Protein AF-A0A946BUU8-F1 (afdb_monomer_lite)

pLDDT: mean 88.5, std 12.19, range [50.09, 98.25]

Secondary structure (DSSP, 8-state):
--THHHHHHHHHHHHHHHHHHHHHHTS----PPPP-B--HHHHHTT-HHHHHHHTTSHHHHHHHHTTSPPSSTTSPPHHHHHHHH-S-SSGGG-HHHHHHH--EE-SSTTPPPEE-SSS-HHHHH--TTTTHHHHT-SSSTT--GGG--HHHHHHHHHHHHHTT---TT-HHHHHHHHHHHHS---TT-

Radius of gyration: 25.35 Å; chains: 1; bounding box: 91×46×50 Å

Structure (mmCIF, N/CA/C/O backbone):
data_AF-A0A946BUU8-F1
#
_entry.id   AF-A0A946BUU8-F1
#
loop_
_atom_site.group_PDB
_atom_site.id
_atom_site.type_symbol
_atom_site.label_atom_id
_atom_site.label_alt_id
_atom_site.label_comp_id
_atom_site.label_asym_id
_atom_site.label_entity_id
_atom_site.label_seq_id
_atom_site.pdbx_PDB_ins_code
_atom_site.Cartn_x
_atom_site.Cartn_y
_atom_site.Cartn_z
_atom_site.occupancy
_atom_site.B_iso_or_equiv
_atom_site.auth_seq_id
_atom_site.auth_comp_id
_atom_site.auth_asym_id
_atom_site.auth_atom_id
_atom_site.pdbx_PDB_model_num
ATOM 1 N N . MET A 1 1 ? -64.403 -32.880 -14.977 1.00 52.44 1 MET A N 1
ATOM 2 C CA . MET A 1 1 ? -63.219 -31.997 -14.852 1.00 52.44 1 MET A CA 1
ATOM 3 C C . MET A 1 1 ? -63.241 -31.013 -16.012 1.00 52.44 1 MET A C 1
ATOM 5 O O . MET A 1 1 ? -63.392 -31.458 -17.139 1.00 52.44 1 MET A O 1
ATOM 9 N N . ASN A 1 2 ? -63.209 -29.702 -15.746 1.00 50.09 2 ASN A N 1
ATOM 10 C CA . ASN A 1 2 ? -63.404 -28.672 -16.773 1.00 50.09 2 ASN A CA 1
ATOM 11 C C . ASN A 1 2 ? -62.057 -28.351 -17.460 1.00 50.09 2 ASN A C 1
ATOM 13 O O . ASN A 1 2 ? -61.161 -27.846 -16.778 1.00 50.09 2 ASN A O 1
ATOM 17 N N . PRO A 1 3 ? -61.878 -28.632 -18.766 1.00 57.38 3 PRO A N 1
ATOM 18 C CA . PRO A 1 3 ? -60.594 -28.466 -19.458 1.00 57.38 3 PRO A CA 1
ATOM 19 C C . PRO A 1 3 ? -60.060 -27.025 -19.405 1.00 57.38 3 PRO A C 1
ATOM 21 O O . PRO A 1 3 ? -58.850 -26.816 -19.417 1.00 57.38 3 PRO A O 1
ATOM 24 N N . ASN A 1 4 ? -60.934 -26.031 -19.219 1.00 56.09 4 ASN A N 1
ATOM 25 C CA . ASN A 1 4 ? -60.561 -24.618 -19.113 1.00 56.09 4 ASN A CA 1
ATOM 26 C C . ASN A 1 4 ? -59.778 -24.245 -17.836 1.00 56.09 4 ASN A C 1
ATOM 28 O O . ASN A 1 4 ? -59.095 -23.223 -17.819 1.00 56.09 4 ASN A O 1
ATOM 32 N N . GLN A 1 5 ? -59.810 -25.063 -16.774 1.00 55.56 5 GLN A N 1
ATOM 33 C CA . GLN A 1 5 ? -59.042 -24.792 -15.545 1.00 55.56 5 GLN A CA 1
ATOM 34 C C . GLN A 1 5 ? -57.531 -25.034 -15.702 1.00 55.56 5 GLN A C 1
ATOM 36 O O . GLN A 1 5 ? -56.740 -24.401 -15.000 1.00 55.56 5 GLN A O 1
ATOM 41 N N . GLY A 1 6 ? -57.119 -25.930 -16.608 1.00 56.09 6 GLY A N 1
ATOM 42 C CA . GLY A 1 6 ? -55.704 -26.226 -16.869 1.00 56.09 6 GLY A CA 1
ATOM 43 C C . GLY A 1 6 ? -55.007 -25.114 -17.654 1.00 56.09 6 GLY A C 1
ATOM 44 O O . GLY A 1 6 ? -53.918 -24.681 -17.279 1.00 56.09 6 GLY A O 1
ATOM 45 N N . TYR A 1 7 ? -55.678 -24.587 -18.682 1.00 56.62 7 TYR A N 1
ATOM 46 C CA . TYR A 1 7 ? -55.165 -23.490 -19.509 1.00 56.62 7 TYR A CA 1
ATOM 47 C C . TYR A 1 7 ? -55.024 -22.182 -18.723 1.00 56.62 7 TYR A C 1
ATOM 49 O O . TYR A 1 7 ? -54.033 -21.473 -18.881 1.00 56.62 7 TYR A O 1
ATOM 57 N N . LEU A 1 8 ? -55.962 -21.889 -17.813 1.00 56.44 8 LEU A N 1
ATOM 58 C CA . LEU A 1 8 ? -55.884 -20.698 -16.966 1.00 56.44 8 LEU A CA 1
ATOM 59 C C . LEU A 1 8 ? -54.665 -20.755 -16.027 1.00 56.44 8 LEU A C 1
ATOM 61 O O . LEU A 1 8 ? -53.913 -19.789 -15.937 1.00 56.44 8 LEU A O 1
ATOM 65 N N . LYS A 1 9 ? -54.415 -21.905 -15.380 1.00 57.19 9 LYS A N 1
ATOM 66 C CA . LYS A 1 9 ? -53.259 -22.092 -14.484 1.00 57.19 9 LYS A CA 1
ATOM 67 C C . LYS A 1 9 ? -51.918 -22.004 -15.217 1.00 57.19 9 LYS A C 1
ATOM 69 O O . LYS A 1 9 ? -50.992 -21.400 -14.688 1.00 57.19 9 LYS A O 1
ATOM 74 N N . LEU A 1 10 ? -51.819 -22.554 -16.428 1.00 59.38 10 LEU A N 1
ATOM 75 C CA . LEU A 1 10 ? -50.591 -22.501 -17.229 1.00 59.38 10 LEU A CA 1
ATOM 76 C C . LEU A 1 10 ? -50.270 -21.068 -17.690 1.00 59.38 10 LEU A C 1
ATOM 78 O O . LEU A 1 10 ? -49.132 -20.623 -17.567 1.00 59.38 10 LEU A O 1
ATOM 82 N N . ASN A 1 11 ? -51.287 -20.310 -18.113 1.00 64.12 11 ASN A N 1
ATOM 83 C CA . ASN A 1 11 ? -51.133 -18.908 -18.508 1.00 64.12 11 ASN A CA 1
ATOM 84 C C . ASN A 1 11 ? -50.721 -18.007 -17.332 1.00 64.12 11 ASN A C 1
ATOM 86 O O . ASN A 1 11 ? -49.874 -17.133 -17.505 1.00 64.12 11 ASN A O 1
ATOM 90 N N . TYR A 1 12 ? -51.253 -18.247 -16.127 1.00 66.06 12 TYR A N 1
ATOM 91 C CA . TYR A 1 12 ? -50.838 -17.525 -14.918 1.00 66.06 12 TYR A CA 1
ATOM 92 C C . TYR A 1 12 ? -49.388 -17.828 -14.520 1.00 66.06 12 TYR A C 1
ATOM 94 O O . TYR A 1 12 ? -48.657 -16.908 -14.163 1.00 66.06 12 TYR A O 1
ATOM 102 N N . VAL A 1 13 ? -48.947 -19.087 -14.621 1.00 70.50 13 VAL A N 1
ATOM 103 C CA . VAL A 1 13 ? -47.555 -19.476 -14.331 1.00 70.50 13 VAL A CA 1
ATOM 104 C C . VAL A 1 13 ? -46.590 -18.863 -15.349 1.00 70.50 13 VAL A C 1
ATOM 106 O O . VAL A 1 13 ? -45.563 -18.315 -14.953 1.00 70.50 13 VAL A O 1
ATOM 109 N N . CYS A 1 14 ? -46.925 -18.873 -16.642 1.00 68.94 14 CYS A N 1
ATOM 110 C CA . CYS A 1 14 ? -46.119 -18.216 -17.674 1.00 68.94 14 CYS A CA 1
ATOM 111 C C . CYS A 1 14 ? -46.070 -16.690 -17.492 1.00 68.94 14 CYS A C 1
ATOM 113 O O . CYS A 1 14 ? -44.993 -16.106 -17.594 1.00 68.94 14 CYS A O 1
ATOM 115 N N . ALA A 1 15 ? -47.195 -16.047 -17.161 1.00 70.50 15 ALA A N 1
ATOM 116 C CA . ALA A 1 15 ? -47.250 -14.606 -16.912 1.00 70.50 15 ALA A CA 1
ATOM 117 C C . ALA A 1 15 ? -46.447 -14.190 -15.665 1.00 70.50 15 ALA A C 1
ATOM 119 O O . ALA A 1 15 ? -45.714 -13.203 -15.713 1.00 70.50 15 ALA A O 1
ATOM 120 N N . LEU A 1 16 ? -46.515 -14.962 -14.572 1.00 70.94 16 LEU A N 1
ATOM 121 C CA . LEU A 1 16 ? -45.690 -14.727 -13.380 1.00 70.94 16 LEU A CA 1
ATOM 122 C C . LEU A 1 16 ? -44.199 -14.934 -13.662 1.00 70.94 16 LEU A C 1
ATOM 124 O O . LEU A 1 16 ? -43.373 -14.152 -13.202 1.00 70.94 16 LEU A O 1
ATOM 128 N N . SER A 1 17 ? -43.856 -15.952 -14.451 1.00 70.94 17 SER A N 1
ATOM 129 C CA . SER A 1 17 ? -42.469 -16.242 -14.826 1.00 70.94 17 SER A CA 1
ATOM 130 C C . SER A 1 17 ? -41.879 -15.117 -15.684 1.00 70.94 17 SER A C 1
ATOM 132 O O . SER A 1 17 ? -40.757 -14.679 -15.443 1.00 70.94 17 SER A O 1
ATOM 134 N N . LEU A 1 18 ? -42.659 -14.580 -16.628 1.00 73.81 18 LEU A N 1
ATOM 135 C CA . LEU A 1 18 ? -42.280 -13.418 -17.438 1.00 73.81 18 LEU A CA 1
ATOM 136 C C . LEU A 1 18 ? -42.121 -12.142 -16.597 1.00 73.81 18 LEU A C 1
ATOM 138 O O . LEU A 1 18 ? -41.182 -11.385 -16.831 1.00 73.81 18 LEU A O 1
ATOM 142 N N . LEU A 1 19 ? -42.976 -11.922 -15.592 1.00 73.81 19 LEU A N 1
ATOM 143 C CA . LEU A 1 19 ? -42.863 -10.781 -14.673 1.00 73.81 19 LEU A CA 1
ATOM 144 C C . LEU A 1 19 ? -41.609 -10.853 -13.787 1.00 73.81 19 LEU A C 1
ATOM 146 O O . LEU A 1 19 ? -40.951 -9.833 -13.585 1.00 73.81 19 LEU A O 1
ATOM 150 N N . VAL A 1 20 ? -41.237 -12.039 -13.296 1.00 76.19 20 VAL A N 1
ATOM 151 C CA . VAL A 1 20 ? -40.011 -12.232 -12.495 1.00 76.19 20 VAL A CA 1
ATOM 152 C C . VAL A 1 20 ? -38.753 -12.050 -13.349 1.00 76.19 20 VAL A C 1
ATOM 154 O O . VAL A 1 20 ? -37.809 -11.391 -12.917 1.00 76.19 20 VAL A O 1
ATOM 157 N N . ILE A 1 21 ? -38.746 -12.571 -14.581 1.00 74.81 21 ILE A N 1
ATOM 158 C CA . ILE A 1 21 ? -37.631 -12.386 -15.522 1.00 74.81 21 ILE A CA 1
ATOM 159 C C . ILE A 1 21 ? -37.489 -10.906 -15.901 1.00 74.81 21 ILE A C 1
ATOM 161 O O . ILE A 1 21 ? -36.379 -10.376 -15.886 1.00 74.81 21 ILE A O 1
ATOM 165 N N . ALA A 1 22 ? -38.598 -10.211 -16.167 1.00 73.00 22 ALA A N 1
ATOM 166 C CA . ALA A 1 22 ? -38.577 -8.773 -16.416 1.00 73.00 22 ALA A CA 1
ATOM 167 C C . ALA A 1 22 ? -38.017 -7.998 -15.207 1.00 73.00 22 ALA A C 1
ATOM 169 O O . ALA A 1 22 ? -37.146 -7.150 -15.380 1.00 73.00 22 ALA A O 1
ATOM 170 N N . ALA A 1 23 ? -38.419 -8.328 -13.975 1.00 70.81 23 ALA A N 1
ATOM 171 C CA . ALA A 1 23 ? -37.891 -7.682 -12.767 1.00 70.81 23 ALA A CA 1
ATOM 172 C C . ALA A 1 23 ? -36.369 -7.876 -12.574 1.00 70.81 23 ALA A C 1
ATOM 174 O O . ALA A 1 23 ? -35.687 -6.970 -12.086 1.00 70.81 23 ALA A O 1
ATOM 175 N N . PHE A 1 24 ? -35.819 -9.021 -12.995 1.00 68.31 24 PHE A N 1
ATOM 176 C CA . PHE A 1 24 ? -34.372 -9.265 -13.003 1.00 68.31 24 PHE A CA 1
ATOM 177 C C . PHE A 1 24 ? -33.635 -8.490 -14.107 1.00 68.31 24 PHE A C 1
ATOM 179 O O . PHE A 1 24 ? -32.539 -7.996 -13.859 1.00 68.31 24 PHE A O 1
ATOM 186 N N . ILE A 1 25 ? -34.229 -8.334 -15.296 1.00 75.06 25 ILE A N 1
ATOM 187 C CA . ILE A 1 25 ? -33.622 -7.585 -16.416 1.00 75.06 25 ILE A CA 1
ATOM 188 C C . ILE A 1 25 ? -33.637 -6.069 -16.157 1.00 75.06 25 ILE A C 1
ATOM 190 O O . ILE A 1 25 ? -32.712 -5.367 -16.556 1.00 75.06 25 ILE A O 1
ATOM 194 N N . PHE A 1 26 ? -34.664 -5.559 -15.471 1.00 69.75 26 PHE A N 1
ATOM 195 C CA . PHE A 1 26 ? -34.824 -4.128 -15.188 1.00 69.75 26 PHE A CA 1
ATOM 196 C C . PHE A 1 26 ? -34.246 -3.679 -13.838 1.00 69.75 26 PHE A C 1
ATOM 198 O O . PHE A 1 26 ? -34.369 -2.503 -13.491 1.00 69.75 26 PHE A O 1
ATOM 205 N N . SER A 1 27 ? -33.597 -4.566 -13.077 1.00 70.62 27 SER A N 1
ATOM 206 C CA . SER A 1 27 ? -32.890 -4.152 -11.865 1.00 70.62 27 SER A CA 1
ATOM 207 C C . SER A 1 27 ? -31.599 -3.416 -12.243 1.00 70.62 27 SER A C 1
ATOM 209 O O . SER A 1 27 ? -30.710 -4.022 -12.844 1.00 70.62 27 SER A O 1
ATOM 211 N N . PRO A 1 28 ? -31.455 -2.119 -11.908 1.00 67.00 28 PRO A N 1
ATOM 212 C CA . PRO A 1 28 ? -30.226 -1.398 -12.191 1.00 67.00 28 PRO A CA 1
ATOM 213 C C . PRO A 1 28 ? -29.081 -2.042 -11.409 1.00 67.00 28 PRO A C 1
ATOM 215 O O . PRO A 1 28 ? -29.124 -2.128 -10.179 1.00 67.00 28 PRO A O 1
ATOM 218 N N . ALA A 1 29 ? -28.044 -2.484 -12.120 1.00 67.75 29 ALA A N 1
ATOM 219 C CA . ALA A 1 29 ? -26.807 -2.905 -11.486 1.00 67.75 29 ALA A CA 1
ATOM 220 C C . ALA A 1 29 ? -26.233 -1.708 -10.717 1.00 67.75 29 ALA A C 1
ATOM 222 O O . ALA A 1 29 ? -25.847 -0.699 -11.310 1.00 67.75 29 ALA A O 1
ATOM 223 N N . LYS A 1 30 ? -26.193 -1.802 -9.386 1.00 61.75 30 LYS A N 1
ATOM 224 C CA . LYS A 1 30 ? -25.419 -0.861 -8.579 1.00 61.75 30 LYS A CA 1
ATOM 225 C C . LYS A 1 30 ? -23.948 -1.192 -8.787 1.00 61.75 30 LYS A C 1
ATOM 227 O O . LYS A 1 30 ? -23.440 -2.141 -8.201 1.00 61.75 30 LYS A O 1
ATOM 232 N N . VAL A 1 31 ? -23.292 -0.435 -9.659 1.00 66.81 31 VAL A N 1
ATOM 233 C CA . VAL A 1 31 ? -21.838 -0.472 -9.807 1.00 66.81 31 VAL A CA 1
ATOM 234 C C . VAL A 1 31 ? -21.270 0.414 -8.705 1.00 66.81 31 VAL A C 1
ATOM 236 O O . VAL A 1 31 ? -21.394 1.635 -8.769 1.00 66.81 31 VAL A O 1
ATOM 239 N N . PHE A 1 32 ? -20.721 -0.201 -7.661 1.00 69.81 32 PHE A N 1
ATOM 240 C CA . PHE A 1 32 ? -19.873 0.517 -6.716 1.00 69.81 32 PHE A CA 1
ATOM 241 C C . PHE A 1 32 ? -18.509 0.721 -7.366 1.00 69.81 32 PHE A C 1
ATOM 243 O O . PHE A 1 32 ? -18.028 -0.156 -8.085 1.00 69.81 32 PHE A O 1
ATOM 250 N N . ALA A 1 33 ? -17.911 1.888 -7.159 1.00 77.69 33 ALA A N 1
ATOM 251 C CA . ALA A 1 33 ? -16.549 2.098 -7.606 1.00 77.69 33 ALA A CA 1
ATOM 252 C C . ALA A 1 33 ? -15.589 1.214 -6.813 1.00 77.69 33 ALA A C 1
ATOM 254 O O . ALA A 1 33 ? -15.767 0.998 -5.616 1.00 77.69 33 ALA A O 1
ATOM 255 N N . GLU A 1 34 ? -14.574 0.710 -7.507 1.00 87.44 34 GLU A N 1
ATOM 256 C CA . GLU A 1 34 ? -13.520 -0.087 -6.891 1.00 87.44 34 GLU A CA 1
ATOM 257 C C . GLU A 1 34 ? -12.735 0.754 -5.868 1.00 87.44 34 GLU A C 1
ATOM 259 O O . GLU A 1 34 ? -12.412 1.919 -6.157 1.00 87.44 34 GLU A O 1
ATOM 264 N N . PRO A 1 35 ? -12.369 0.177 -4.709 1.00 94.56 35 PRO A N 1
ATOM 265 C CA . PRO A 1 35 ? -11.533 0.851 -3.730 1.00 94.56 35 PRO A CA 1
ATOM 266 C C . PRO 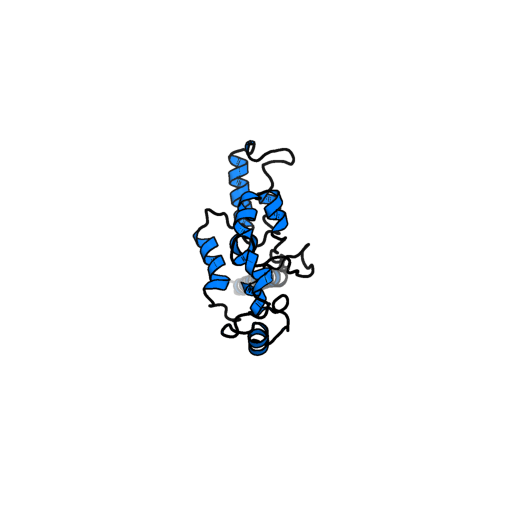A 1 35 ? -10.215 1.340 -4.341 1.00 94.56 35 PRO A C 1
ATOM 268 O O . PRO A 1 35 ? -9.586 0.671 -5.166 1.00 94.56 35 PRO A O 1
ATOM 271 N N . PHE A 1 36 ? -9.744 2.502 -3.895 1.00 96.31 36 PHE A N 1
ATOM 272 C CA . PHE A 1 36 ? -8.500 3.105 -4.361 1.00 96.31 36 PHE A CA 1
ATOM 273 C C . PHE A 1 36 ? -7.549 3.445 -3.213 1.00 96.31 36 PHE A C 1
ATOM 275 O O . PHE A 1 36 ? -7.921 3.639 -2.058 1.00 96.31 36 PHE A O 1
ATOM 282 N N . VAL A 1 37 ? -6.267 3.514 -3.551 1.00 97.25 37 VAL A N 1
ATOM 283 C CA . VAL A 1 37 ? -5.185 3.851 -2.623 1.00 97.25 37 VAL A CA 1
ATOM 284 C C . VAL A 1 37 ? -5.166 5.364 -2.398 1.00 97.25 37 VAL A C 1
ATOM 286 O O . VAL A 1 37 ? -5.104 6.123 -3.368 1.00 97.25 37 VAL A O 1
ATOM 289 N N . LYS A 1 38 ? -5.161 5.816 -1.141 1.00 96.94 38 LYS A N 1
ATOM 290 C CA . LYS A 1 38 ? -5.062 7.245 -0.784 1.00 96.94 38 LYS A CA 1
ATOM 291 C C . LYS A 1 38 ? -3.622 7.716 -0.562 1.00 96.94 38 LYS A C 1
ATOM 293 O O . LYS A 1 38 ? -3.344 8.903 -0.735 1.00 96.94 38 LYS A O 1
ATOM 298 N N . GLY A 1 39 ? -2.698 6.807 -0.252 1.00 96.75 39 GLY A N 1
ATOM 299 C CA . GLY A 1 39 ? -1.263 7.069 -0.224 1.00 96.75 39 GLY A CA 1
ATOM 300 C C . GLY A 1 39 ? -0.635 6.965 1.166 1.00 96.75 39 GLY A C 1
ATOM 301 O O . GLY A 1 39 ? -1.207 7.349 2.185 1.00 96.75 39 GLY A O 1
ATOM 302 N N . ALA A 1 40 ? 0.628 6.533 1.182 1.00 96.56 40 ALA A N 1
ATOM 303 C CA . ALA A 1 40 ? 1.376 6.185 2.394 1.00 96.56 40 ALA A CA 1
ATOM 304 C C . ALA A 1 40 ? 1.538 7.329 3.408 1.00 96.56 40 ALA A C 1
ATOM 306 O O . ALA A 1 40 ? 1.719 7.073 4.594 1.00 96.56 40 ALA A O 1
ATOM 307 N N . LYS A 1 41 ? 1.488 8.587 2.953 1.00 96.06 41 LYS A N 1
ATOM 308 C CA . LYS A 1 41 ? 1.610 9.750 3.843 1.00 96.06 41 LYS A CA 1
ATOM 309 C C . LYS A 1 41 ? 0.463 9.848 4.845 1.00 96.06 41 LYS A C 1
ATOM 311 O O . LYS A 1 41 ? 0.708 10.229 5.975 1.00 96.06 41 LYS A O 1
ATOM 316 N N . LEU A 1 42 ? -0.755 9.460 4.462 1.00 96.25 42 LEU A N 1
ATOM 317 C CA . LEU A 1 42 ? -1.874 9.426 5.411 1.00 96.25 42 LEU A CA 1
ATOM 318 C C . LEU A 1 42 ? -1.661 8.351 6.481 1.00 96.25 42 LEU A C 1
ATOM 320 O O . LEU A 1 42 ? -2.085 8.503 7.618 1.00 96.25 42 LEU A O 1
ATOM 324 N N . CYS A 1 43 ? -0.968 7.263 6.137 1.00 97.31 43 CYS A N 1
ATOM 325 C CA . CYS A 1 43 ? -0.606 6.235 7.105 1.00 97.31 43 CYS A CA 1
ATOM 326 C C . CYS A 1 43 ? 0.433 6.760 8.111 1.00 97.31 43 CYS A C 1
ATOM 328 O O . CYS A 1 43 ? 0.330 6.464 9.299 1.00 97.31 43 CYS A O 1
ATOM 330 N N . GLU A 1 44 ? 1.410 7.549 7.647 1.00 97.44 44 GLU A N 1
ATOM 331 C CA . GLU A 1 44 ? 2.470 8.161 8.466 1.00 97.44 44 GLU A CA 1
ATOM 332 C C . GLU A 1 44 ? 1.916 9.028 9.602 1.00 97.44 44 GLU A C 1
ATOM 334 O O . GLU A 1 44 ? 2.461 8.997 10.702 1.00 97.44 44 GLU A O 1
ATOM 339 N N . GLU A 1 45 ? 0.809 9.739 9.362 1.00 95.38 45 GLU A N 1
ATOM 340 C CA . GLU A 1 45 ? 0.176 10.641 10.338 1.00 95.38 45 GLU A CA 1
ATOM 341 C C . GLU A 1 45 ? -0.175 9.947 11.666 1.00 95.38 45 GLU A C 1
ATOM 343 O O . GLU A 1 45 ? -0.228 10.604 12.704 1.00 95.38 45 GLU A O 1
ATOM 348 N N . CYS A 1 46 ? -0.385 8.625 11.652 1.00 95.56 46 CYS A N 1
ATOM 349 C CA . CYS A 1 46 ? -0.668 7.820 12.847 1.00 95.56 46 CYS A CA 1
ATOM 350 C C . CYS A 1 46 ? 0.322 6.662 13.086 1.00 95.56 46 CYS A C 1
ATOM 352 O O . CYS A 1 46 ? 0.403 6.167 14.208 1.00 95.56 46 CYS A O 1
ATOM 354 N N . HIS A 1 47 ? 1.058 6.212 12.062 1.00 96.94 47 HIS A N 1
ATOM 355 C CA . HIS A 1 47 ? 1.958 5.044 12.101 1.00 96.94 47 HIS A CA 1
ATOM 356 C C . HIS A 1 47 ? 3.404 5.442 11.773 1.00 96.94 47 HIS A C 1
ATOM 358 O O . HIS A 1 47 ? 4.051 4.882 10.885 1.00 96.94 47 HIS A O 1
ATOM 364 N N . GLU A 1 48 ? 3.917 6.461 12.465 1.00 98.06 48 GLU A N 1
ATOM 365 C CA . GLU A 1 48 ? 5.249 7.031 12.217 1.00 98.06 48 GLU A CA 1
ATOM 366 C C . GLU A 1 48 ? 6.377 5.998 12.407 1.00 98.06 48 GLU A C 1
ATOM 368 O O . GLU A 1 48 ? 7.351 5.966 11.649 1.00 98.06 48 GLU A O 1
ATOM 373 N N . ALA A 1 49 ? 6.260 5.129 13.415 1.00 98.25 49 ALA A N 1
ATOM 374 C CA . ALA A 1 49 ? 7.273 4.120 13.711 1.00 98.25 49 ALA A CA 1
ATOM 375 C C . ALA A 1 49 ? 7.380 3.085 12.580 1.00 98.25 49 ALA A C 1
ATOM 377 O O . ALA A 1 49 ? 8.478 2.789 12.099 1.00 98.25 49 ALA A O 1
ATOM 378 N N . GLU A 1 50 ? 6.241 2.580 12.115 1.00 97.81 50 GLU A N 1
ATOM 379 C CA . GLU A 1 50 ? 6.128 1.663 10.986 1.00 97.81 50 GLU A CA 1
ATOM 380 C C . GLU A 1 50 ? 6.622 2.325 9.700 1.00 97.81 50 GLU A C 1
ATOM 382 O O . GLU A 1 50 ? 7.369 1.708 8.936 1.00 97.81 50 GLU A O 1
ATOM 387 N N . PHE A 1 51 ? 6.278 3.597 9.485 1.00 98.19 51 PHE A N 1
ATOM 388 C CA . PHE A 1 51 ? 6.729 4.357 8.325 1.00 98.19 51 PHE A CA 1
ATOM 389 C C . PHE A 1 51 ? 8.259 4.472 8.288 1.00 98.19 51 PHE A C 1
ATOM 391 O O . PHE A 1 51 ? 8.879 4.116 7.285 1.00 98.19 51 PHE A O 1
ATOM 398 N N . LYS A 1 52 ? 8.902 4.834 9.407 1.00 98.12 52 LYS A N 1
ATOM 399 C CA . LYS A 1 52 ? 10.374 4.887 9.529 1.00 98.12 52 LYS A CA 1
ATOM 400 C C . LYS A 1 52 ? 11.051 3.540 9.275 1.00 98.12 52 LYS A C 1
ATOM 402 O O . LYS A 1 52 ? 12.200 3.492 8.825 1.00 98.12 52 LYS A O 1
ATOM 407 N N . ILE A 1 53 ? 10.385 2.431 9.595 1.00 98.12 53 ILE A N 1
ATOM 408 C CA . ILE A 1 53 ? 10.876 1.089 9.263 1.00 98.12 53 ILE A CA 1
ATOM 409 C C . ILE A 1 53 ? 10.720 0.842 7.760 1.00 98.12 53 ILE A C 1
ATOM 411 O O . ILE A 1 53 ? 11.684 0.427 7.111 1.00 98.12 53 ILE A O 1
ATOM 415 N N . TRP A 1 54 ? 9.552 1.146 7.191 1.00 97.81 54 TRP A N 1
ATOM 416 C CA . TRP A 1 54 ? 9.280 1.013 5.760 1.00 97.81 54 TRP A CA 1
ATOM 417 C C . TRP A 1 54 ? 10.285 1.790 4.902 1.00 97.81 54 TRP A C 1
ATOM 419 O O . TRP A 1 54 ? 10.791 1.234 3.925 1.00 97.81 54 TRP A O 1
ATOM 429 N N . GLU A 1 55 ? 10.678 3.003 5.295 1.00 97.12 55 GLU A N 1
ATOM 430 C CA . GLU A 1 55 ? 11.670 3.817 4.574 1.00 97.12 55 GLU A CA 1
ATOM 431 C C . GLU A 1 55 ? 13.034 3.123 4.395 1.00 97.12 55 GLU A C 1
ATOM 433 O O . GLU A 1 55 ? 13.780 3.369 3.438 1.00 97.12 55 GLU A O 1
ATOM 438 N N . LYS A 1 56 ? 13.370 2.197 5.295 1.00 97.19 56 LYS A N 1
ATOM 439 C CA . LYS A 1 56 ? 14.623 1.433 5.247 1.00 97.19 56 LYS A CA 1
ATOM 440 C C . LYS A 1 56 ? 14.535 0.221 4.315 1.00 97.19 56 LYS A C 1
ATOM 442 O O . LYS A 1 56 ? 15.567 -0.356 3.967 1.00 97.19 56 LYS A O 1
ATOM 447 N N . THR A 1 57 ? 13.336 -0.162 3.878 1.00 96.81 57 THR A N 1
ATOM 448 C CA . THR A 1 57 ? 13.100 -1.362 3.065 1.00 96.81 57 THR A CA 1
ATOM 449 C C . THR A 1 57 ? 13.470 -1.171 1.594 1.00 96.81 57 THR A C 1
ATOM 451 O O . THR A 1 57 ? 13.589 -0.058 1.071 1.00 96.81 57 THR A O 1
ATOM 454 N N . LYS A 1 58 ? 13.612 -2.289 0.870 1.00 95.75 58 LYS A N 1
ATOM 455 C CA . LYS A 1 58 ? 13.785 -2.259 -0.589 1.00 95.75 58 LYS A CA 1
ATOM 456 C C . LYS A 1 58 ? 12.553 -1.708 -1.302 1.00 95.75 58 LYS A C 1
ATOM 458 O O . LYS A 1 58 ? 12.732 -0.990 -2.282 1.00 95.75 58 LYS A O 1
ATOM 463 N N . HIS A 1 59 ? 11.352 -1.977 -0.793 1.00 95.75 59 HIS A N 1
ATOM 464 C CA . HIS A 1 59 ? 10.102 -1.453 -1.340 1.00 95.75 59 HIS A CA 1
ATOM 465 C C . HIS A 1 59 ? 10.124 0.074 -1.432 1.00 95.75 59 HIS A C 1
ATOM 467 O O . HIS A 1 59 ? 9.986 0.619 -2.529 1.00 95.75 59 HIS A O 1
ATOM 473 N N . PHE A 1 60 ? 10.472 0.760 -0.342 1.00 96.75 60 PHE A N 1
ATOM 474 C CA . PHE A 1 60 ? 10.638 2.212 -0.360 1.00 96.75 60 PHE A CA 1
ATOM 475 C C . PHE A 1 60 ? 11.800 2.670 -1.251 1.00 96.75 60 PHE A C 1
ATOM 477 O O . PHE A 1 60 ? 11.641 3.493 -2.156 1.00 96.75 60 PHE A O 1
ATOM 484 N N . GLN A 1 61 ? 12.998 2.123 -1.022 1.00 95.19 61 GLN A N 1
ATOM 485 C CA . GLN A 1 61 ? 14.216 2.596 -1.685 1.00 95.19 61 GLN A CA 1
ATOM 486 C C . GLN A 1 61 ? 14.196 2.393 -3.206 1.00 95.19 61 GLN A C 1
ATOM 488 O O . GLN A 1 61 ? 14.841 3.155 -3.940 1.00 95.19 61 GLN A O 1
ATOM 493 N N . SER A 1 62 ? 13.481 1.369 -3.684 1.00 92.75 62 SER A N 1
ATOM 494 C CA . SER A 1 62 ? 13.363 1.044 -5.107 1.00 92.75 62 SER A CA 1
ATOM 495 C C . SER A 1 62 ? 12.803 2.214 -5.911 1.00 92.75 62 SER A C 1
ATOM 497 O O . SER A 1 62 ? 13.284 2.458 -7.020 1.00 92.75 62 SER A O 1
ATOM 499 N N . PHE A 1 63 ? 11.912 3.023 -5.320 1.00 94.94 63 PHE A N 1
ATOM 500 C CA . PHE A 1 63 ? 11.274 4.169 -5.967 1.00 94.94 63 PHE A CA 1
ATOM 501 C C . PHE A 1 63 ? 12.271 5.084 -6.676 1.00 94.94 63 PHE A C 1
ATOM 503 O O . PHE A 1 63 ? 12.029 5.543 -7.795 1.00 94.94 63 PHE A O 1
ATOM 510 N N . ARG A 1 64 ? 13.418 5.329 -6.030 1.00 89.75 64 ARG A N 1
ATOM 511 C CA . ARG A 1 64 ? 14.476 6.215 -6.530 1.00 89.75 64 ARG A CA 1
ATOM 512 C C . ARG A 1 64 ? 15.520 5.494 -7.377 1.00 89.75 64 ARG A C 1
ATOM 514 O O . ARG A 1 64 ? 16.236 6.171 -8.107 1.00 89.75 64 ARG A O 1
ATOM 521 N N . LYS A 1 65 ? 15.644 4.170 -7.262 1.00 90.06 65 LYS A N 1
ATOM 522 C CA . LYS A 1 65 ? 16.785 3.403 -7.788 1.00 90.06 65 LYS A CA 1
ATOM 523 C C . LYS A 1 65 ? 16.438 2.559 -9.014 1.00 90.06 65 LYS A C 1
ATOM 525 O O . LYS A 1 65 ? 17.211 2.564 -9.960 1.00 90.06 65 LYS A O 1
ATOM 530 N N . VAL A 1 66 ? 15.288 1.882 -9.024 1.00 90.00 66 VAL A N 1
ATOM 531 C CA . VAL A 1 66 ? 14.978 0.808 -9.993 1.00 90.00 66 VAL A CA 1
ATOM 532 C C . VAL A 1 66 ? 14.908 1.281 -11.450 1.00 90.00 66 VAL A C 1
ATOM 534 O O . VAL A 1 66 ? 15.188 0.526 -12.368 1.00 90.00 66 VAL A O 1
ATOM 537 N N . HIS A 1 67 ? 14.584 2.554 -11.665 1.00 89.62 67 HIS A N 1
ATOM 538 C CA . HIS A 1 67 ? 14.446 3.156 -12.991 1.00 89.62 67 HIS A CA 1
ATOM 539 C C . HIS A 1 67 ? 15.733 3.829 -13.497 1.00 89.62 67 HIS A C 1
ATOM 541 O O . HIS A 1 67 ? 15.707 4.482 -14.540 1.00 89.62 67 HIS A O 1
ATOM 547 N N . ARG A 1 68 ? 16.829 3.766 -12.732 1.00 91.19 68 ARG A N 1
ATOM 548 C CA . ARG A 1 68 ? 18.106 4.398 -13.080 1.00 91.19 68 ARG A CA 1
ATOM 549 C C . ARG A 1 68 ? 19.055 3.368 -13.661 1.00 91.19 68 ARG A C 1
ATOM 551 O O . ARG A 1 68 ? 19.119 2.247 -13.169 1.00 91.19 68 ARG A O 1
ATOM 558 N N . GLU A 1 69 ? 19.836 3.787 -14.650 1.00 92.69 69 GLU A N 1
ATOM 559 C CA . GLU A 1 69 ? 20.904 2.943 -15.174 1.00 92.69 69 GLU A CA 1
ATOM 560 C C . GLU A 1 69 ? 21.912 2.603 -14.064 1.00 92.69 69 GLU A C 1
ATOM 562 O O . GLU A 1 69 ? 22.314 3.491 -13.294 1.00 92.69 69 GLU A O 1
ATOM 567 N N . PRO A 1 70 ? 22.294 1.324 -13.932 1.00 90.94 70 PRO A N 1
ATOM 568 C CA . PRO A 1 70 ? 23.283 0.915 -12.955 1.00 90.94 70 PRO A CA 1
ATOM 569 C C . PRO A 1 70 ? 24.662 1.461 -13.343 1.00 90.94 70 PRO A C 1
ATOM 571 O O . PRO A 1 70 ? 25.008 1.553 -14.516 1.00 90.94 70 PRO A O 1
ATOM 574 N N . LYS A 1 71 ? 25.480 1.800 -12.339 1.00 91.19 71 LYS A N 1
ATOM 575 C CA . LYS A 1 71 ? 26.906 2.116 -12.563 1.00 91.19 71 LYS A CA 1
ATOM 576 C C . LYS A 1 71 ? 27.710 0.879 -12.970 1.00 91.19 71 LYS A C 1
ATOM 578 O O . LYS A 1 71 ? 28.715 0.984 -13.656 1.00 91.19 71 LYS A O 1
ATOM 583 N N . ASP A 1 72 ? 27.269 -0.272 -12.483 1.00 92.50 72 ASP A N 1
ATOM 584 C CA . ASP A 1 72 ? 27.826 -1.577 -12.792 1.00 92.50 72 ASP A CA 1
ATOM 585 C C . ASP A 1 72 ? 27.245 -2.065 -14.123 1.00 92.50 72 ASP A C 1
ATOM 587 O O . ASP A 1 72 ? 26.053 -2.365 -14.207 1.00 92.50 72 ASP A O 1
ATOM 591 N N . ALA A 1 73 ? 28.092 -2.124 -15.151 1.00 88.44 73 ALA A N 1
ATOM 592 C CA . ALA A 1 73 ? 27.707 -2.499 -16.508 1.00 88.44 73 ALA A CA 1
ATOM 593 C C . ALA A 1 73 ? 27.276 -3.972 -16.646 1.00 88.44 73 ALA A C 1
ATOM 595 O O . ALA A 1 73 ? 26.692 -4.331 -17.666 1.00 88.44 73 ALA A O 1
ATOM 596 N N . THR A 1 74 ? 27.530 -4.818 -15.639 1.00 93.00 74 THR A N 1
ATOM 597 C CA . THR A 1 74 ? 27.056 -6.213 -15.629 1.00 93.00 74 THR A CA 1
ATOM 598 C C . THR A 1 74 ? 25.567 -6.323 -15.300 1.00 93.00 74 THR A C 1
ATOM 600 O O . THR A 1 74 ? 24.933 -7.335 -15.596 1.00 93.00 74 THR A O 1
ATOM 603 N N . LYS A 1 75 ? 24.979 -5.277 -14.707 1.00 92.62 75 LYS A N 1
ATOM 604 C CA . LYS A 1 75 ? 23.561 -5.257 -14.348 1.00 92.62 75 LYS A CA 1
ATOM 605 C C . LYS A 1 75 ? 22.700 -4.881 -15.552 1.00 92.62 75 LYS A C 1
ATOM 607 O O . LYS A 1 75 ? 23.094 -4.037 -16.359 1.00 92.62 75 LYS A O 1
ATOM 612 N N . PRO A 1 76 ? 21.491 -5.455 -15.666 1.00 90.50 76 PRO A N 1
ATOM 613 C CA . PRO A 1 76 ? 20.623 -5.163 -16.790 1.00 90.50 76 PRO A CA 1
ATOM 614 C C . PRO A 1 76 ? 20.168 -3.700 -16.759 1.00 90.50 76 PRO A C 1
ATOM 616 O O . PRO A 1 76 ? 19.833 -3.148 -15.710 1.00 90.50 76 PRO A O 1
ATOM 619 N N . SER A 1 77 ? 20.138 -3.082 -17.938 1.00 92.75 77 SER A N 1
ATOM 620 C CA . SER A 1 77 ? 19.654 -1.714 -18.125 1.00 92.75 77 SER A CA 1
ATOM 621 C C . SER A 1 77 ? 18.126 -1.671 -17.993 1.00 92.75 77 SER A C 1
ATOM 623 O O . SER A 1 77 ? 17.439 -2.306 -18.805 1.00 92.75 77 SER A O 1
ATOM 625 N N . PRO A 1 78 ? 17.557 -0.889 -17.053 1.00 92.25 78 PRO A N 1
ATOM 626 C CA . PRO A 1 78 ? 16.111 -0.711 -16.957 1.00 92.25 78 PRO A CA 1
ATOM 627 C C . PRO A 1 78 ? 15.505 -0.147 -18.242 1.00 92.25 78 PRO A C 1
ATOM 629 O O . PRO A 1 78 ? 14.392 -0.516 -18.605 1.00 92.25 78 PRO A O 1
ATOM 632 N N . LYS A 1 79 ? 16.234 0.707 -18.976 1.00 91.94 79 LYS A N 1
ATOM 633 C CA . LYS A 1 79 ? 15.776 1.228 -20.270 1.00 91.94 79 LYS A CA 1
ATOM 634 C C . LYS A 1 79 ? 15.674 0.128 -21.327 1.00 91.94 79 LYS A C 1
ATOM 636 O O . LYS A 1 79 ? 14.704 0.123 -22.082 1.00 91.94 79 LYS A O 1
ATOM 641 N N . LYS A 1 80 ? 16.647 -0.790 -21.390 1.00 93.88 80 LYS A N 1
ATOM 642 C CA . LYS A 1 80 ? 16.599 -1.937 -22.314 1.00 93.88 80 LYS A CA 1
ATOM 643 C C . LYS A 1 80 ? 15.469 -2.899 -21.948 1.00 93.88 80 LYS A C 1
ATOM 645 O O . LYS A 1 80 ? 14.730 -3.296 -22.839 1.00 93.88 80 LYS A O 1
ATOM 650 N N . ILE A 1 81 ? 15.290 -3.200 -20.658 1.00 93.25 81 ILE A N 1
ATOM 651 C CA . ILE A 1 81 ? 14.168 -4.026 -20.178 1.00 93.25 81 ILE A CA 1
ATOM 652 C C . ILE A 1 81 ? 12.836 -3.387 -20.576 1.00 93.25 81 ILE A C 1
ATOM 654 O O . ILE A 1 81 ? 11.994 -4.042 -21.174 1.00 93.25 81 ILE A O 1
ATOM 658 N N . LEU A 1 82 ? 12.661 -2.091 -20.308 1.00 93.31 82 LEU A N 1
ATOM 659 C CA . LEU A 1 82 ? 11.422 -1.381 -20.620 1.00 93.31 82 LEU A CA 1
ATOM 660 C C . LEU A 1 82 ? 11.120 -1.355 -22.125 1.00 93.31 82 LEU A C 1
ATOM 662 O O . LEU A 1 82 ? 9.962 -1.419 -22.520 1.00 93.31 82 LEU A O 1
ATOM 666 N N . ALA A 1 83 ? 12.154 -1.264 -22.965 1.00 93.19 83 ALA A N 1
ATOM 667 C CA . ALA A 1 83 ? 12.000 -1.361 -24.413 1.00 93.19 83 ALA A CA 1
ATOM 668 C C . ALA A 1 83 ? 11.586 -2.772 -24.859 1.00 93.19 83 ALA A C 1
ATOM 670 O O . ALA A 1 83 ? 10.751 -2.888 -25.749 1.00 93.19 83 ALA A O 1
ATOM 671 N N . ALA A 1 84 ? 12.139 -3.816 -24.234 1.00 93.69 84 ALA A N 1
ATOM 672 C CA . ALA A 1 84 ? 11.811 -5.209 -24.535 1.00 93.69 84 ALA A CA 1
ATOM 673 C C . ALA A 1 84 ? 10.396 -5.599 -24.073 1.00 93.69 84 ALA A C 1
ATOM 675 O O . ALA A 1 84 ? 9.686 -6.273 -24.807 1.00 93.69 84 ALA A O 1
ATOM 676 N N . VAL A 1 85 ? 9.976 -5.136 -22.891 1.00 90.56 85 VAL A N 1
ATOM 677 C CA . VAL A 1 85 ? 8.613 -5.327 -22.358 1.00 90.56 85 VAL A CA 1
ATOM 678 C C . VAL A 1 85 ? 7.567 -4.590 -23.203 1.00 90.56 85 VAL A C 1
ATOM 680 O O . VAL A 1 85 ? 6.434 -5.044 -23.333 1.00 90.56 85 VAL A O 1
ATOM 683 N N . GLY A 1 86 ? 7.933 -3.451 -23.796 1.00 91.12 86 GLY A N 1
ATOM 684 C CA . GLY A 1 86 ? 7.020 -2.639 -24.593 1.00 91.12 86 GLY A CA 1
ATOM 685 C C . GLY A 1 86 ? 6.075 -1.774 -23.749 1.00 91.12 86 GLY A C 1
ATOM 686 O O . GLY A 1 86 ? 6.238 -1.602 -22.540 1.00 91.12 86 GLY A O 1
ATOM 687 N N . GLY A 1 87 ? 5.104 -1.139 -24.409 1.00 92.88 87 GLY A N 1
ATOM 688 C CA . GLY A 1 87 ? 4.172 -0.208 -23.772 1.00 92.88 87 GLY A CA 1
ATOM 689 C C . GLY A 1 87 ? 4.786 1.164 -23.460 1.00 92.88 87 GLY A C 1
ATOM 690 O O . GLY A 1 87 ? 5.461 1.788 -24.283 1.00 92.88 87 GLY A O 1
ATOM 691 N N . GLN A 1 88 ? 4.503 1.699 -22.270 1.00 93.56 88 GLN A N 1
ATOM 692 C CA . GLN A 1 88 ? 4.893 3.063 -21.908 1.00 93.56 88 GLN A CA 1
ATOM 693 C C . GLN A 1 88 ? 6.390 3.179 -21.587 1.00 93.56 88 GLN A C 1
ATOM 695 O O . GLN A 1 88 ? 6.941 2.438 -20.777 1.00 93.56 88 GLN A O 1
ATOM 700 N N . LYS A 1 89 ? 7.038 4.219 -22.131 1.00 90.94 89 LYS A N 1
ATOM 701 C CA . LYS A 1 89 ? 8.493 4.480 -22.018 1.00 90.94 89 LYS A CA 1
ATOM 702 C C . LYS A 1 89 ? 8.980 4.917 -20.628 1.00 90.94 89 LYS A C 1
ATOM 704 O O . LYS A 1 89 ? 10.136 5.301 -20.470 1.00 90.94 89 LYS A O 1
ATOM 709 N N . ARG A 1 90 ? 8.110 4.944 -19.617 1.00 91.81 90 ARG A N 1
ATOM 710 C CA . ARG A 1 90 ? 8.483 5.245 -18.227 1.00 91.81 90 ARG A CA 1
ATOM 711 C C . ARG A 1 90 ? 7.851 4.199 -17.328 1.00 91.81 90 ARG A C 1
ATOM 713 O O . ARG A 1 90 ? 6.633 4.076 -17.363 1.00 91.81 90 ARG A O 1
ATOM 720 N N . MET A 1 91 ? 8.645 3.555 -16.470 1.00 92.81 91 MET A N 1
ATOM 721 C CA . MET A 1 91 ? 8.146 2.546 -15.522 1.00 92.81 91 MET A CA 1
ATOM 722 C C . MET A 1 91 ? 6.934 3.048 -14.724 1.00 92.81 91 MET A C 1
ATOM 724 O O . MET A 1 91 ? 5.935 2.358 -14.617 1.00 92.81 91 MET A O 1
ATOM 728 N N . LYS A 1 92 ? 6.966 4.304 -14.256 1.00 91.88 92 LYS A N 1
ATOM 729 C CA . LYS A 1 92 ? 5.866 4.939 -13.497 1.00 91.88 92 LYS A CA 1
ATOM 730 C C . LYS A 1 92 ? 4.546 5.097 -14.265 1.00 91.88 92 LYS A C 1
ATOM 732 O O . LYS A 1 92 ? 3.572 5.576 -13.704 1.00 91.88 92 LYS A O 1
ATOM 737 N N . ARG A 1 93 ? 4.530 4.818 -15.567 1.00 91.31 93 ARG A N 1
ATOM 738 C CA . ARG A 1 93 ? 3.344 4.900 -16.430 1.00 91.31 93 ARG A CA 1
ATOM 739 C C . ARG A 1 93 ? 3.078 3.588 -17.162 1.00 91.31 93 ARG A C 1
ATOM 741 O O . ARG A 1 93 ? 2.156 3.538 -17.959 1.00 91.31 93 ARG A O 1
ATOM 748 N N . ASN A 1 94 ? 3.909 2.575 -16.948 1.00 92.38 94 ASN A N 1
ATOM 749 C CA . ASN A 1 94 ? 3.829 1.297 -17.632 1.00 92.38 94 ASN A CA 1
ATOM 750 C C . ASN A 1 94 ? 3.169 0.287 -16.694 1.00 92.38 94 ASN A C 1
ATOM 752 O O . ASN A 1 94 ? 3.702 0.068 -15.609 1.00 92.38 94 ASN A O 1
ATOM 756 N N . GLU A 1 95 ? 2.033 -0.283 -17.103 1.00 89.69 95 GLU A N 1
ATOM 757 C CA . GLU A 1 95 ? 1.222 -1.180 -16.266 1.00 89.69 95 GLU A CA 1
ATOM 758 C C . GLU A 1 95 ? 2.009 -2.379 -15.764 1.00 89.69 95 GLU A C 1
ATOM 760 O O . GLU A 1 95 ? 2.063 -2.617 -14.559 1.00 89.69 95 GLU A O 1
ATOM 765 N N . THR A 1 96 ? 2.750 -3.024 -16.660 1.00 89.81 96 THR A N 1
ATOM 766 C CA . THR A 1 96 ? 3.640 -4.138 -16.334 1.00 89.81 96 THR A CA 1
ATOM 767 C C . THR A 1 96 ? 4.656 -3.759 -15.254 1.00 89.81 96 THR A C 1
ATOM 769 O O . THR A 1 96 ? 4.966 -4.550 -14.370 1.00 89.81 96 THR A O 1
ATOM 772 N N . CYS A 1 97 ? 5.185 -2.532 -15.292 1.00 91.06 97 CYS A N 1
ATOM 773 C CA . CYS A 1 97 ? 6.202 -2.094 -14.338 1.00 91.06 97 CYS A CA 1
ATOM 774 C C . CYS A 1 97 ? 5.613 -1.632 -13.006 1.00 91.06 97 CYS A C 1
ATOM 776 O O . CYS A 1 97 ? 6.181 -1.919 -11.951 1.00 91.06 97 CYS A O 1
ATOM 778 N N . TYR A 1 98 ? 4.538 -0.840 -13.039 1.00 91.25 98 TYR A N 1
ATOM 779 C CA . TYR A 1 98 ? 3.991 -0.269 -11.816 1.00 91.25 98 TYR A CA 1
ATOM 780 C C . TYR A 1 98 ? 3.245 -1.291 -10.974 1.00 91.25 98 TYR A C 1
ATOM 782 O O . TYR A 1 98 ? 3.158 -1.064 -9.776 1.00 91.25 98 TYR A O 1
ATOM 790 N N . LEU A 1 99 ? 2.797 -2.408 -11.563 1.00 88.44 99 LEU A N 1
ATOM 791 C CA . LEU A 1 99 ? 2.112 -3.490 -10.856 1.00 88.44 99 LEU A CA 1
ATOM 792 C C . LEU A 1 99 ? 2.862 -3.912 -9.586 1.00 88.44 99 LEU A C 1
ATOM 794 O O . LEU A 1 99 ? 2.245 -4.089 -8.543 1.00 88.44 99 LEU A O 1
ATOM 798 N N . CYS A 1 100 ? 4.193 -4.007 -9.672 1.00 91.06 100 CYS A N 1
ATOM 799 C CA . CYS A 1 100 ? 5.024 -4.471 -8.561 1.00 91.06 100 CYS A CA 1
ATOM 800 C C . CYS A 1 100 ? 5.866 -3.370 -7.910 1.00 91.06 100 CYS A C 1
ATOM 802 O O . CYS A 1 100 ? 6.231 -3.482 -6.742 1.00 91.06 100 CYS A O 1
ATOM 804 N N . HIS A 1 101 ? 6.240 -2.324 -8.653 1.00 93.44 101 HIS A N 1
ATOM 805 C CA . HIS A 1 101 ? 7.250 -1.367 -8.189 1.00 93.44 101 HIS A CA 1
ATOM 806 C C . HIS A 1 101 ? 6.693 -0.090 -7.561 1.00 93.44 101 HIS A C 1
ATOM 808 O O . HIS A 1 101 ? 7.458 0.645 -6.928 1.00 93.44 101 HIS A O 1
ATOM 814 N N . TYR A 1 102 ? 5.408 0.211 -7.753 1.00 94.88 102 TYR A N 1
ATOM 815 C CA . TYR A 1 102 ? 4.802 1.452 -7.284 1.00 94.88 102 TYR A CA 1
ATOM 816 C C . TYR A 1 102 ? 3.401 1.200 -6.751 1.00 94.88 102 TYR A C 1
ATOM 818 O O . T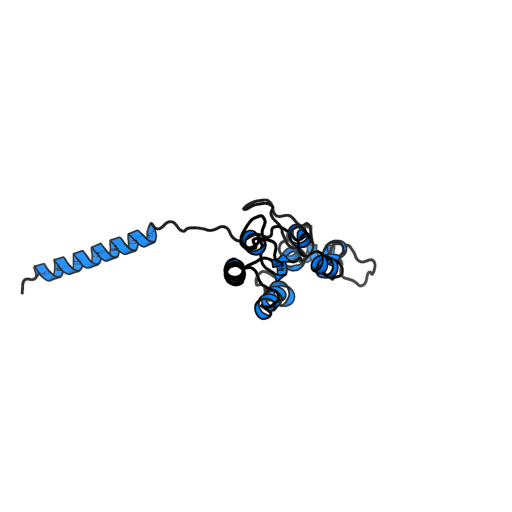YR A 1 102 ? 2.629 0.465 -7.351 1.00 94.88 102 TYR A O 1
ATOM 826 N N . THR A 1 103 ? 3.031 1.898 -5.688 1.00 95.12 103 THR A N 1
ATOM 827 C CA . THR A 1 103 ? 1.628 1.976 -5.286 1.00 95.12 103 THR A CA 1
ATOM 828 C C . THR A 1 103 ? 1.002 3.198 -5.945 1.00 95.12 103 THR A C 1
ATOM 830 O O . THR A 1 103 ? 1.477 4.323 -5.766 1.00 95.12 103 THR A O 1
ATOM 833 N N . LEU A 1 104 ? -0.023 2.973 -6.767 1.00 95.12 104 LEU A N 1
ATOM 834 C CA . LEU A 1 104 ? -0.717 4.044 -7.477 1.00 95.12 104 LEU A CA 1
ATOM 835 C C . LEU A 1 104 ? -1.778 4.657 -6.574 1.00 95.12 104 LEU A C 1
ATOM 837 O O . LEU A 1 104 ? -2.768 4.001 -6.288 1.00 95.12 104 LEU A O 1
ATOM 841 N N . GLU A 1 105 ? -1.601 5.911 -6.174 1.00 96.06 105 GLU A N 1
ATOM 842 C CA . GLU A 1 105 ? -2.566 6.611 -5.322 1.00 96.06 105 GLU A CA 1
ATOM 843 C C . GLU A 1 105 ? -3.473 7.557 -6.127 1.00 96.06 105 GLU A C 1
ATOM 845 O O . GLU A 1 105 ? -3.059 8.134 -7.143 1.00 96.06 105 GLU A O 1
ATOM 850 N N . GLN A 1 106 ? -4.694 7.759 -5.633 1.00 95.38 106 GLN A N 1
ATOM 851 C CA . GLN A 1 106 ? -5.676 8.721 -6.129 1.00 95.38 106 GLN A CA 1
ATOM 852 C C . GLN A 1 106 ? -6.133 9.630 -4.984 1.00 95.38 106 GLN A C 1
ATOM 854 O O . GLN A 1 106 ? -6.244 9.212 -3.836 1.00 95.38 106 GLN A O 1
ATOM 859 N N . LYS A 1 107 ? -6.413 10.899 -5.300 1.00 91.94 107 LYS A N 1
ATOM 860 C CA . LYS A 1 107 ? -6.918 11.858 -4.301 1.00 91.94 107 LYS A CA 1
ATOM 861 C C . LYS A 1 107 ? -8.399 11.659 -3.976 1.00 91.94 107 LYS A C 1
ATOM 863 O O . LYS A 1 107 ? -8.833 12.017 -2.889 1.00 91.94 107 LYS A O 1
ATOM 868 N N . ALA A 1 108 ? -9.157 11.174 -4.948 1.00 92.81 108 ALA A N 1
ATOM 869 C CA . ALA A 1 108 ? -10.587 10.933 -4.881 1.00 92.81 108 ALA A CA 1
ATOM 870 C C . ALA A 1 108 ? -10.944 9.888 -5.941 1.00 92.81 108 ALA A C 1
ATOM 872 O O . ALA A 1 108 ? -10.137 9.612 -6.833 1.00 92.81 108 ALA A O 1
ATOM 873 N N . GLU A 1 109 ? -12.153 9.354 -5.854 1.00 91.88 109 GLU A N 1
ATOM 874 C CA . GLU A 1 109 ? -12.690 8.414 -6.829 1.00 91.88 109 GLU A CA 1
ATOM 875 C C . GLU A 1 109 ? -12.631 8.992 -8.253 1.00 91.88 109 GLU A C 1
ATOM 877 O O . GLU A 1 109 ? -12.945 10.163 -8.483 1.00 91.88 109 GLU A O 1
ATOM 882 N N . GLY A 1 110 ? -12.154 8.190 -9.209 1.00 89.75 110 GLY A N 1
ATOM 883 C CA . GLY A 1 110 ? -12.001 8.595 -10.610 1.00 89.75 110 GLY A CA 1
ATOM 884 C C . GLY A 1 110 ? -10.900 9.633 -10.866 1.00 89.75 110 GLY A C 1
ATOM 885 O O . GLY A 1 110 ? -10.704 10.058 -12.009 1.00 89.75 110 GLY A O 1
ATOM 886 N N . ALA A 1 111 ? -10.156 10.057 -9.840 1.00 93.38 111 ALA A N 1
ATOM 887 C CA . ALA A 1 111 ? -9.062 10.997 -10.015 1.00 93.38 111 ALA A CA 1
ATOM 888 C C . ALA A 1 111 ? -7.869 10.340 -10.720 1.00 93.38 111 ALA A C 1
ATOM 890 O O . ALA A 1 111 ? -7.629 9.135 -10.679 1.00 93.38 111 ALA A O 1
ATOM 891 N N . LYS A 1 112 ? -7.042 11.176 -11.349 1.00 93.06 112 LYS A N 1
ATOM 892 C CA . LYS A 1 112 ? -5.833 10.711 -12.026 1.00 93.06 112 LYS A CA 1
ATOM 893 C C . LYS A 1 112 ? -4.897 9.975 -11.057 1.00 93.06 112 LYS A C 1
ATOM 895 O O . LYS A 1 112 ? -4.452 10.556 -10.065 1.00 93.06 112 LYS A O 1
ATOM 900 N N . LEU A 1 113 ? -4.511 8.756 -11.437 1.00 94.06 113 LEU A N 1
ATOM 901 C CA . LEU A 1 113 ? -3.493 7.957 -10.754 1.00 94.06 113 LEU A CA 1
ATOM 902 C C . LEU A 1 113 ? -2.165 8.714 -10.656 1.00 94.06 113 LEU A C 1
ATOM 904 O O . LEU A 1 113 ? -1.693 9.334 -11.619 1.00 94.06 113 LEU A O 1
ATOM 908 N N . SER A 1 114 ? -1.529 8.621 -9.494 1.00 94.12 114 SER A N 1
ATOM 909 C CA . SER A 1 114 ? -0.231 9.229 -9.241 1.00 94.12 114 SER A CA 1
ATOM 910 C C . SER A 1 114 ? 0.731 8.263 -8.556 1.00 94.12 114 SER A C 1
ATOM 912 O O . SER A 1 114 ? 0.341 7.395 -7.787 1.00 94.12 114 SER A O 1
ATOM 914 N N . VAL A 1 115 ? 2.017 8.412 -8.876 1.00 94.31 115 VAL A N 1
ATOM 915 C CA . VAL A 1 115 ? 3.103 7.566 -8.366 1.00 94.31 115 VAL A CA 1
ATOM 916 C C . VAL A 1 115 ? 3.988 8.413 -7.461 1.00 94.31 115 VAL A C 1
ATOM 918 O O . VAL A 1 115 ? 4.906 9.091 -7.943 1.00 94.31 115 VAL A O 1
ATOM 921 N N . LYS A 1 116 ? 3.695 8.402 -6.156 1.00 94.69 116 LYS A N 1
ATOM 922 C CA . LYS A 1 116 ? 4.434 9.186 -5.150 1.00 94.69 116 LYS A CA 1
ATOM 923 C C . LYS A 1 116 ? 5.383 8.359 -4.285 1.00 94.69 116 LYS A C 1
ATOM 925 O O . LYS A 1 116 ? 6.307 8.927 -3.708 1.00 94.69 116 LYS A O 1
ATOM 930 N N . SER A 1 117 ? 5.223 7.043 -4.271 1.00 95.25 117 SER A N 1
ATOM 931 C CA . SER A 1 117 ? 6.050 6.098 -3.523 1.00 95.25 117 SER A CA 1
ATOM 932 C C . SER A 1 117 ? 6.367 4.856 -4.361 1.00 95.25 117 SER A C 1
ATOM 934 O O . SER A 1 117 ? 5.844 4.668 -5.464 1.00 95.25 117 SER A O 1
ATOM 936 N N . GLY A 1 118 ? 7.301 4.038 -3.864 1.00 95.50 118 GLY A N 1
ATOM 937 C CA . GLY A 1 118 ? 7.433 2.648 -4.307 1.00 95.50 118 GLY A CA 1
ATOM 938 C C . GLY A 1 118 ? 6.258 1.818 -3.789 1.00 95.50 118 GLY A C 1
ATOM 939 O O . GLY A 1 118 ? 5.239 2.378 -3.391 1.00 95.50 118 GLY A O 1
ATOM 940 N N . THR A 1 119 ? 6.411 0.502 -3.733 1.00 95.75 119 THR A N 1
ATOM 941 C CA . THR A 1 119 ? 5.476 -0.376 -3.014 1.00 95.75 119 THR A CA 1
ATOM 942 C C . THR A 1 119 ? 5.326 0.107 -1.562 1.00 95.75 119 THR A C 1
ATOM 944 O O . THR A 1 119 ? 6.319 0.252 -0.840 1.00 95.75 119 THR A O 1
ATOM 947 N N . SER A 1 120 ? 4.107 0.431 -1.145 1.00 96.12 120 SER A N 1
ATOM 948 C CA . SER A 1 120 ? 3.791 1.114 0.111 1.00 96.12 120 SER A CA 1
ATOM 949 C C . SER A 1 120 ? 2.826 0.309 0.983 1.00 96.12 120 SER A C 1
ATOM 951 O O . SER A 1 120 ? 2.492 -0.830 0.661 1.00 96.12 120 SER A O 1
ATOM 953 N N . CYS A 1 121 ? 2.391 0.903 2.099 1.00 97.44 121 CYS A N 1
ATOM 954 C CA . CYS A 1 121 ? 1.492 0.315 3.094 1.00 97.44 121 CYS A CA 1
ATOM 955 C C . CYS A 1 121 ? 0.313 -0.428 2.448 1.00 97.44 121 CYS A C 1
ATOM 957 O O . CYS A 1 121 ? 0.084 -1.604 2.713 1.00 97.44 121 CYS A O 1
ATOM 959 N N . GLU A 1 122 ? -0.389 0.241 1.539 1.00 96.62 122 GLU A N 1
ATOM 960 C CA . GLU A 1 122 ? -1.632 -0.238 0.926 1.00 96.62 122 GLU A CA 1
ATOM 961 C C . GLU A 1 122 ? -1.410 -1.370 -0.089 1.00 96.62 122 GLU A C 1
ATOM 963 O O . GLU A 1 122 ? -2.355 -2.054 -0.461 1.00 96.62 122 GLU A O 1
ATOM 968 N N . SER A 1 123 ? -0.162 -1.633 -0.500 1.00 95.25 123 SER A N 1
ATOM 969 C CA . SER A 1 123 ? 0.162 -2.833 -1.293 1.00 95.25 123 SER A CA 1
ATOM 970 C C . SER A 1 123 ? 0.102 -4.120 -0.472 1.00 95.25 123 SER A C 1
ATOM 972 O O . SER A 1 123 ? -0.048 -5.191 -1.046 1.00 95.25 123 SER A O 1
ATOM 974 N N . CYS A 1 124 ? 0.206 -4.021 0.858 1.00 95.44 124 CYS A N 1
ATOM 975 C CA . CYS A 1 124 ? 0.024 -5.153 1.768 1.00 95.44 124 CYS A CA 1
ATOM 976 C C . CYS A 1 124 ? -1.295 -5.050 2.543 1.00 95.44 124 CYS A C 1
ATOM 978 O O . CYS A 1 124 ? -1.952 -6.062 2.760 1.00 95.44 124 CYS A O 1
ATOM 980 N N . HIS A 1 125 ? -1.685 -3.837 2.942 1.00 96.75 125 HIS A N 1
ATOM 981 C CA . HIS A 1 125 ? -2.827 -3.576 3.823 1.00 96.75 125 HIS A CA 1
ATOM 982 C C . HIS A 1 125 ? -4.152 -3.312 3.090 1.00 96.75 125 HIS A C 1
ATOM 984 O O . HIS A 1 125 ? -5.171 -3.123 3.749 1.00 96.75 125 HIS A O 1
ATOM 990 N N . GLY A 1 126 ? -4.150 -3.328 1.754 1.00 95.44 126 GLY A N 1
ATOM 991 C CA . GLY A 1 126 ? -5.328 -3.056 0.930 1.00 95.44 126 GLY A CA 1
ATOM 992 C C . GLY A 1 126 ? -5.521 -1.568 0.624 1.00 95.44 126 GLY A C 1
ATOM 993 O O . GLY A 1 126 ? -4.927 -0.694 1.258 1.00 95.44 126 GLY A O 1
ATOM 994 N N . ALA A 1 127 ? -6.357 -1.276 -0.371 1.00 96.62 127 ALA A N 1
ATOM 995 C CA . ALA A 1 127 ? -6.674 0.080 -0.815 1.00 96.62 127 ALA A CA 1
ATOM 996 C C . ALA A 1 127 ? -7.516 0.827 0.233 1.00 96.62 127 ALA A C 1
ATOM 998 O O . ALA A 1 127 ? -8.569 0.346 0.637 1.00 96.62 127 ALA A O 1
ATOM 999 N N . SER A 1 128 ? -7.046 1.990 0.691 1.00 97.62 128 SER A N 1
ATOM 1000 C CA . SER A 1 128 ? -7.572 2.630 1.905 1.00 97.62 128 SER A CA 1
ATOM 1001 C C . SER A 1 128 ? -8.803 3.517 1.733 1.00 97.62 128 SER A C 1
ATOM 1003 O O . SER A 1 128 ? -9.304 4.045 2.728 1.00 97.62 128 SER A O 1
ATOM 1005 N N . SER A 1 129 ? -9.315 3.713 0.514 1.00 97.38 129 SER A N 1
ATOM 1006 C CA . SER A 1 129 ? -10.456 4.607 0.278 1.00 97.38 129 SER A CA 1
ATOM 1007 C C . SER A 1 129 ? -11.644 4.306 1.187 1.00 97.38 129 SER A C 1
ATOM 1009 O O . SER A 1 129 ? -12.201 5.252 1.754 1.00 97.38 129 SER A O 1
ATOM 1011 N N . ASP A 1 130 ? -11.919 3.018 1.389 1.00 95.88 130 ASP A N 1
ATOM 1012 C CA . ASP A 1 130 ? -13.167 2.518 1.964 1.00 95.88 130 ASP A CA 1
ATOM 1013 C C . ASP A 1 130 ? -13.039 2.187 3.453 1.00 95.88 130 ASP A C 1
ATOM 1015 O O . ASP A 1 130 ? -14.002 2.329 4.203 1.00 95.88 130 ASP A O 1
ATOM 1019 N N . TRP A 1 131 ? -11.844 1.804 3.918 1.00 97.50 131 TRP A N 1
ATOM 1020 C CA . TRP A 1 131 ? -11.633 1.418 5.315 1.00 97.50 131 TRP A CA 1
ATOM 1021 C C . TRP A 1 131 ? -10.938 2.479 6.172 1.00 97.50 131 TRP A C 1
ATOM 1023 O O . TRP A 1 131 ? -11.020 2.388 7.397 1.00 97.50 131 TRP A O 1
ATOM 1033 N N . LEU A 1 132 ? -10.270 3.488 5.592 1.00 96.62 132 LEU A N 1
ATOM 1034 C CA . LEU A 1 132 ? -9.464 4.443 6.375 1.00 96.62 132 LEU A CA 1
ATOM 1035 C C . LEU A 1 132 ? -10.291 5.191 7.429 1.00 96.62 132 LEU A C 1
ATOM 1037 O O . LEU A 1 132 ? -9.853 5.289 8.568 1.00 96.62 132 LEU A O 1
ATOM 1041 N N . ALA A 1 133 ? -11.497 5.631 7.059 1.00 94.56 133 ALA A N 1
ATOM 1042 C CA . ALA A 1 133 ? -12.405 6.365 7.947 1.00 94.56 133 ALA A CA 1
ATOM 1043 C C . ALA A 1 133 ? -13.022 5.493 9.059 1.00 94.56 133 ALA A C 1
ATOM 1045 O O . ALA A 1 133 ? -13.525 5.995 10.060 1.00 94.56 133 ALA A O 1
ATOM 1046 N N . ALA A 1 134 ? -13.054 4.171 8.869 1.00 96.06 134 ALA A N 1
ATOM 1047 C CA . ALA A 1 134 ? -13.412 3.255 9.945 1.00 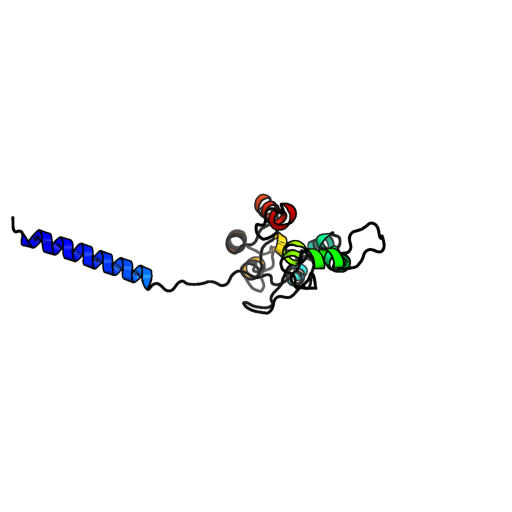96.06 134 ALA A CA 1
ATOM 1048 C C . ALA A 1 134 ? -12.198 3.026 10.851 1.00 96.06 134 ALA A C 1
ATOM 1050 O O . ALA A 1 134 ? -12.324 3.030 12.070 1.00 96.06 134 ALA A O 1
ATOM 1051 N N . HIS A 1 135 ? -11.016 2.846 10.259 1.00 96.44 135 HIS A N 1
ATOM 1052 C CA . HIS A 1 135 ? -9.771 2.554 10.965 1.00 96.44 135 HIS A CA 1
ATOM 1053 C C . HIS A 1 135 ? -9.349 3.654 11.944 1.00 96.44 135 HIS A C 1
ATOM 1055 O O . HIS A 1 135 ? -8.885 3.321 13.038 1.00 96.44 135 HIS A O 1
ATOM 1061 N N . ASP A 1 136 ? -9.523 4.924 11.570 1.00 93.44 136 ASP A N 1
ATOM 1062 C CA . ASP A 1 136 ? -9.129 6.103 12.355 1.00 93.44 136 ASP A CA 1
ATOM 1063 C C . ASP A 1 136 ? -10.164 6.555 13.405 1.00 93.44 136 ASP A C 1
ATOM 1065 O O . ASP A 1 136 ? -9.853 7.376 14.270 1.00 93.44 136 ASP A O 1
ATOM 1069 N N . ASN A 1 137 ? -11.374 5.997 13.385 1.00 95.88 137 ASN A N 1
ATOM 1070 C CA . ASN A 1 137 ? -12.450 6.382 14.289 1.00 95.88 137 ASN A CA 1
ATOM 1071 C C . ASN A 1 137 ? -12.419 5.546 15.573 1.00 95.88 137 ASN A C 1
ATOM 1073 O O . ASN A 1 137 ? -12.719 4.368 15.522 1.00 95.88 137 ASN A O 1
ATOM 1077 N N . TYR A 1 138 ? -12.146 6.121 16.744 1.00 96.50 138 TYR A N 1
ATOM 1078 C CA . TYR A 1 138 ? -12.120 5.377 18.020 1.00 96.50 138 TYR A CA 1
ATOM 1079 C C . TYR A 1 138 ? -13.425 5.460 18.837 1.00 96.50 138 TYR A C 1
ATOM 1081 O O . TYR A 1 138 ? -13.436 5.147 20.027 1.00 96.50 138 TYR A O 1
ATOM 1089 N N . GLY A 1 139 ? -14.529 5.879 18.214 1.00 95.31 139 GLY A N 1
ATOM 1090 C CA . GLY A 1 139 ? -15.833 6.064 18.862 1.00 95.31 139 GLY A CA 1
ATOM 1091 C C . GLY A 1 139 ? -16.285 7.520 18.953 1.00 95.31 139 GLY A C 1
ATOM 1092 O O . GLY A 1 139 ? -17.232 7.827 19.674 1.00 95.31 139 GLY A O 1
ATOM 1093 N N . GLY A 1 140 ? -15.619 8.423 18.231 1.00 92.19 140 GLY A N 1
ATOM 1094 C CA . GLY A 1 140 ? -15.942 9.846 18.180 1.00 92.19 140 GLY A CA 1
ATOM 1095 C C . GLY A 1 140 ? -14.717 10.717 17.904 1.00 92.19 140 GLY A C 1
ATOM 1096 O O . GLY A 1 140 ? -13.583 10.289 18.091 1.00 92.19 140 GLY A O 1
ATOM 1097 N N . LYS A 1 141 ? -14.957 11.967 17.491 1.00 89.81 141 LYS A N 1
ATOM 1098 C CA . LYS A 1 141 ? -13.911 12.925 17.079 1.00 89.81 141 LYS A CA 1
ATOM 1099 C C . LYS A 1 141 ? -12.857 13.236 18.157 1.00 89.81 141 LYS A C 1
ATOM 1101 O O . LYS A 1 141 ? -11.717 13.519 17.815 1.00 89.81 141 LYS A O 1
ATOM 1106 N N . ASP A 1 142 ? -13.241 13.173 19.433 1.00 92.62 142 ASP A N 1
ATOM 1107 C CA . ASP A 1 142 ? -12.381 13.519 20.575 1.00 92.62 142 ASP A CA 1
ATOM 1108 C C . ASP A 1 142 ? -11.945 12.275 21.374 1.00 92.62 142 ASP A C 1
ATOM 1110 O O . ASP A 1 142 ? -11.318 12.397 22.428 1.00 92.62 142 ASP A O 1
ATOM 1114 N N . VAL A 1 143 ? -12.293 11.071 20.901 1.00 94.56 143 VAL A N 1
ATOM 1115 C CA . VAL A 1 143 ? -11.968 9.813 21.581 1.00 94.5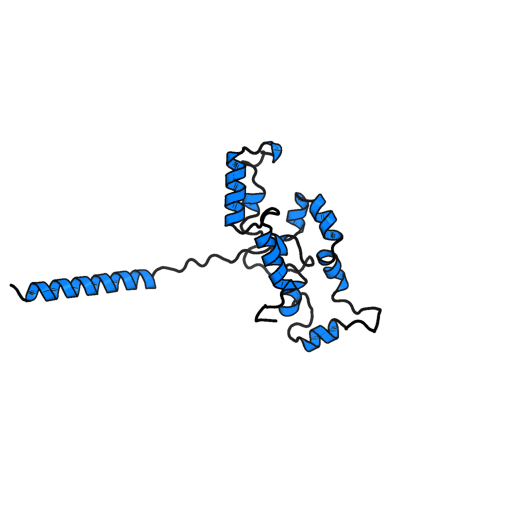6 143 VAL A CA 1
ATOM 1116 C C . VAL A 1 143 ? -10.596 9.344 21.120 1.00 94.56 143 VAL A C 1
ATOM 1118 O O . VAL A 1 143 ? -10.372 9.097 19.936 1.00 94.56 143 VAL A O 1
ATOM 1121 N N . LYS A 1 144 ? -9.659 9.212 22.060 1.00 92.38 144 LYS A N 1
ATOM 1122 C CA . LYS A 1 144 ? -8.334 8.652 21.776 1.00 92.38 144 LYS A CA 1
ATOM 1123 C C . LYS A 1 144 ? -8.381 7.129 21.742 1.00 92.38 144 LYS A C 1
ATOM 1125 O O . LYS A 1 144 ? -9.256 6.506 22.339 1.00 92.38 144 LYS A O 1
ATOM 1130 N N . ARG A 1 145 ? -7.377 6.517 21.114 1.00 92.25 145 ARG A N 1
ATOM 1131 C CA . ARG A 1 145 ? -7.241 5.057 21.009 1.00 92.25 145 ARG A CA 1
ATOM 1132 C C . ARG A 1 145 ? -7.300 4.350 22.364 1.00 92.25 145 ARG A C 1
ATOM 1134 O O . ARG A 1 145 ? -7.882 3.277 22.468 1.00 92.25 145 ARG A O 1
ATOM 1141 N N . GLU A 1 146 ? -6.715 4.943 23.399 1.00 94.75 146 GLU A N 1
ATOM 1142 C CA . GLU A 1 146 ? -6.674 4.383 24.757 1.00 94.75 146 GLU A CA 1
ATOM 1143 C C . GLU A 1 146 ? -8.036 4.453 25.464 1.00 94.75 146 GLU A C 1
ATOM 1145 O O . GLU A 1 146 ? -8.252 3.769 26.460 1.00 94.75 146 GLU A O 1
ATOM 1150 N N . GLN A 1 147 ? -8.943 5.289 24.955 1.00 96.38 147 GLN A N 1
ATOM 1151 C CA . GLN A 1 147 ? -10.287 5.520 25.485 1.00 96.38 147 GLN A CA 1
ATOM 1152 C C . GLN A 1 147 ? -11.358 4.747 24.703 1.00 96.38 147 GLN A C 1
ATOM 1154 O O . GLN A 1 147 ? -12.538 4.803 25.051 1.00 96.38 147 GLN A O 1
ATOM 1159 N N . GLU A 1 148 ? -10.964 4.033 23.648 1.00 97.62 148 GLU A N 1
ATOM 1160 C CA . GLU A 1 148 ? -11.871 3.232 22.839 1.00 97.62 148 GLU A CA 1
ATOM 1161 C C . GLU A 1 148 ? -12.508 2.115 23.679 1.00 97.62 148 GLU A C 1
ATOM 1163 O O . GLU A 1 148 ? -11.826 1.325 24.338 1.00 97.62 148 GLU A O 1
ATOM 1168 N N . THR A 1 149 ? -13.835 2.004 23.618 1.00 97.75 149 THR A N 1
ATOM 1169 C CA . THR A 1 149 ? -14.547 0.908 24.287 1.00 97.75 149 THR A CA 1
ATOM 1170 C C . THR A 1 149 ? -14.289 -0.428 23.585 1.00 97.75 149 THR A C 1
ATOM 1172 O O . THR A 1 149 ? -14.119 -0.486 22.366 1.00 97.75 149 THR A O 1
ATOM 1175 N N . ALA A 1 150 ? -14.332 -1.535 24.331 1.00 97.81 150 ALA A N 1
ATOM 1176 C CA . ALA A 1 150 ? -14.132 -2.869 23.757 1.00 97.81 150 ALA A CA 1
ATOM 1177 C C . ALA A 1 150 ? -15.128 -3.184 22.623 1.00 97.81 150 ALA A C 1
ATOM 1179 O O . ALA A 1 150 ? -14.726 -3.691 21.578 1.00 97.81 150 ALA A O 1
ATOM 1180 N N . SER A 1 151 ? -16.402 -2.814 22.802 1.00 97.50 151 SER A N 1
ATOM 1181 C CA . SER A 1 151 ? -17.447 -3.018 21.791 1.00 97.50 151 SER A CA 1
ATOM 1182 C C . SER A 1 151 ? -17.195 -2.199 20.522 1.00 97.50 151 SER A C 1
ATOM 1184 O O . SER A 1 151 ? -17.319 -2.724 19.416 1.00 97.50 151 SER A O 1
ATOM 1186 N N . HIS A 1 152 ? -16.777 -0.935 20.662 1.00 98.06 152 HIS A N 1
ATOM 1187 C CA . HIS A 1 152 ? -16.427 -0.114 19.504 1.00 98.06 152 HIS A CA 1
ATOM 1188 C C . HIS A 1 152 ? -15.231 -0.699 18.747 1.00 98.06 152 HIS A C 1
ATOM 1190 O O . HIS A 1 152 ? -15.276 -0.825 17.525 1.00 98.06 152 HIS A O 1
ATOM 1196 N N . LYS A 1 153 ? -14.189 -1.120 19.471 1.00 97.62 153 LYS A N 1
ATOM 1197 C CA . LYS A 1 153 ? -12.989 -1.727 18.888 1.00 97.62 153 LYS A CA 1
ATOM 1198 C C . LYS A 1 153 ? -13.303 -2.972 18.070 1.00 97.62 153 LYS A C 1
ATOM 1200 O O . LYS A 1 153 ? -12.796 -3.117 16.959 1.00 97.62 153 LYS A O 1
ATOM 1205 N N . GLU A 1 154 ? -14.127 -3.865 18.610 1.00 97.75 154 GLU A N 1
ATOM 1206 C CA . GLU A 1 154 ? -14.566 -5.072 17.908 1.00 97.75 154 GLU A CA 1
ATOM 1207 C C . GLU A 1 154 ? -15.300 -4.716 16.612 1.00 97.75 154 GLU A C 1
ATOM 1209 O O . GLU A 1 154 ? -14.944 -5.214 15.540 1.00 97.75 154 GLU A O 1
ATOM 1214 N N . LYS A 1 155 ? -16.255 -3.780 16.692 1.00 97.69 155 LYS A N 1
ATOM 1215 C CA . LYS A 1 155 ? -16.999 -3.314 15.523 1.00 97.69 155 LYS A CA 1
ATOM 1216 C C . LYS A 1 155 ? -16.076 -2.687 14.479 1.00 97.69 155 LYS A C 1
ATOM 1218 O O . LYS A 1 155 ? -16.133 -3.069 13.318 1.00 97.69 155 LYS A O 1
ATOM 1223 N N . ARG A 1 156 ? -15.186 -1.781 14.882 1.00 97.69 156 ARG A N 1
ATOM 1224 C CA . ARG A 1 156 ? -14.235 -1.108 13.991 1.00 97.69 156 ARG A CA 1
ATOM 1225 C C . ARG A 1 156 ? -13.322 -2.082 13.260 1.00 97.69 156 ARG A C 1
ATOM 1227 O O . ARG A 1 156 ? -13.106 -1.938 12.058 1.00 97.69 156 ARG A O 1
ATOM 1234 N N . ILE A 1 157 ? -12.763 -3.059 13.972 1.00 97.38 157 ILE A N 1
ATOM 1235 C CA . ILE A 1 157 ? -11.900 -4.079 13.365 1.00 97.38 157 ILE A CA 1
ATOM 1236 C C . ILE A 1 157 ? -12.700 -4.900 12.350 1.00 97.38 157 ILE A C 1
ATOM 1238 O O . ILE A 1 157 ? -12.219 -5.118 11.241 1.00 97.38 157 ILE A O 1
ATOM 1242 N N . SER A 1 158 ? -13.921 -5.307 12.707 1.00 97.62 158 SER A N 1
ATOM 1243 C CA . SER A 1 158 ? -14.814 -6.050 11.814 1.00 97.62 158 SER A CA 1
ATOM 1244 C C . SER A 1 158 ? -15.182 -5.244 10.562 1.00 97.62 158 SER A C 1
ATOM 1246 O O . SER A 1 158 ? -14.969 -5.714 9.446 1.00 97.62 158 SER A O 1
ATOM 1248 N N . ASP A 1 159 ? -15.647 -4.004 10.734 1.00 97.81 159 ASP A N 1
ATOM 1249 C CA . ASP A 1 159 ? -16.073 -3.119 9.647 1.00 97.81 159 ASP A CA 1
ATOM 1250 C C . ASP A 1 159 ? -14.910 -2.783 8.704 1.00 97.81 159 ASP A C 1
ATOM 1252 O O . ASP A 1 159 ? -15.041 -2.892 7.488 1.00 97.81 159 ASP A O 1
ATOM 1256 N N . SER A 1 160 ? -13.750 -2.401 9.251 1.00 98.12 160 SER A N 1
ATOM 1257 C CA . SER A 1 160 ? -12.571 -2.075 8.439 1.00 98.12 160 SER A CA 1
ATOM 1258 C C . SER A 1 160 ? -12.064 -3.291 7.667 1.00 98.12 160 SER A C 1
ATOM 1260 O O . SER A 1 160 ? -11.730 -3.163 6.491 1.00 98.12 160 SER A O 1
ATOM 1262 N N . LYS A 1 161 ? -12.065 -4.482 8.285 1.00 97.75 161 LYS A N 1
ATOM 1263 C CA . LYS A 1 161 ? -11.738 -5.736 7.598 1.00 97.75 161 LYS A CA 1
ATOM 1264 C C . LYS A 1 161 ? -12.726 -6.021 6.466 1.00 97.75 161 LYS A C 1
ATOM 1266 O O . LYS A 1 161 ? -12.298 -6.365 5.369 1.00 97.75 161 LYS A O 1
ATOM 1271 N N . ALA A 1 162 ? -14.026 -5.864 6.712 1.00 96.75 162 ALA A N 1
ATOM 1272 C CA . ALA A 1 162 ? -15.061 -6.059 5.697 1.00 96.75 162 ALA A CA 1
ATOM 1273 C C . ALA A 1 162 ? -14.928 -5.066 4.529 1.00 96.75 162 ALA A C 1
ATOM 1275 O O . ALA A 1 162 ? -15.210 -5.423 3.390 1.00 96.75 162 ALA A O 1
ATOM 1276 N N . ALA A 1 163 ? -14.439 -3.855 4.801 1.00 96.88 163 ALA A N 1
ATOM 1277 C CA . ALA A 1 163 ? -14.115 -2.838 3.803 1.00 96.88 163 ALA A CA 1
ATOM 1278 C C . ALA A 1 163 ? -12.733 -3.030 3.134 1.00 96.88 163 ALA A C 1
ATOM 1280 O O . ALA A 1 163 ? -12.300 -2.179 2.360 1.00 96.88 163 ALA A O 1
ATOM 1281 N N . GLY A 1 164 ? -12.026 -4.131 3.416 1.00 96.69 164 GLY A N 1
ATOM 1282 C CA . GLY A 1 164 ? -10.795 -4.518 2.718 1.00 96.69 164 GLY A CA 1
ATOM 1283 C C . GLY A 1 164 ? -9.483 -4.211 3.446 1.00 96.69 164 GLY A C 1
ATOM 1284 O O . GLY A 1 164 ? -8.419 -4.430 2.866 1.00 96.69 164 GLY A O 1
ATOM 1285 N N . LEU A 1 165 ? -9.514 -3.739 4.700 1.00 98.00 165 LEU A N 1
ATOM 1286 C CA . LEU A 1 165 ? -8.295 -3.596 5.502 1.00 98.00 165 LEU A CA 1
ATOM 1287 C C . LEU A 1 165 ? -7.737 -4.970 5.867 1.00 98.00 165 LEU A C 1
ATOM 1289 O O . LEU A 1 165 ? -8.380 -5.771 6.550 1.00 98.00 165 LEU A O 1
ATOM 1293 N N . ILE A 1 166 ? -6.479 -5.197 5.513 1.00 98.00 166 ILE A N 1
ATOM 1294 C CA . ILE A 1 166 ? -5.731 -6.368 5.959 1.00 98.00 166 ILE A CA 1
ATOM 1295 C C . ILE A 1 166 ? -4.917 -5.986 7.192 1.00 98.00 166 ILE A C 1
ATOM 1297 O O . ILE A 1 166 ? -3.918 -5.269 7.120 1.00 98.00 166 ILE A O 1
ATOM 1301 N N . TRP A 1 167 ? -5.348 -6.466 8.355 1.00 96.88 167 TRP A N 1
ATOM 1302 C CA . TRP A 1 167 ? -4.662 -6.218 9.620 1.00 96.88 167 TRP A CA 1
ATOM 1303 C C . TRP A 1 167 ? -3.349 -7.012 9.718 1.00 96.88 167 TRP A C 1
ATOM 1305 O O . TRP A 1 167 ? -3.287 -8.132 9.222 1.00 96.88 167 TRP A O 1
ATOM 1315 N N . PRO A 1 168 ? -2.320 -6.535 10.450 1.00 94.62 168 PRO A N 1
ATOM 1316 C CA . PRO A 1 168 ? -1.062 -7.272 10.657 1.00 94.62 168 PRO A CA 1
ATOM 1317 C C . PRO A 1 168 ? -1.215 -8.714 11.179 1.00 94.62 168 PRO A C 1
ATOM 1319 O O . PRO A 1 168 ? -0.340 -9.553 10.976 1.00 94.62 168 PRO A O 1
ATOM 1322 N N . VAL A 1 169 ? -2.323 -9.013 11.863 1.00 95.50 169 VAL A N 1
ATOM 1323 C CA . VAL A 1 169 ? -2.637 -10.356 12.378 1.00 95.50 169 VAL A CA 1
ATOM 1324 C C . VAL A 1 169 ? -3.158 -11.318 11.299 1.00 95.50 169 VAL A C 1
ATOM 1326 O O . VAL A 1 169 ? -3.099 -12.531 11.490 1.00 95.50 169 VAL A O 1
ATOM 1329 N N . MET A 1 170 ? -3.624 -10.796 10.162 1.00 96.75 170 MET A N 1
ATOM 1330 C CA . MET A 1 170 ? -4.147 -11.532 9.004 1.00 96.75 170 MET A CA 1
ATOM 1331 C C . MET A 1 170 ? -2.995 -12.019 8.115 1.00 96.75 170 MET A C 1
ATOM 1333 O O . MET A 1 170 ? -2.775 -11.548 7.002 1.00 96.75 170 MET A O 1
ATOM 1337 N N . LYS A 1 171 ? -2.174 -12.924 8.659 1.00 95.38 171 LYS A N 1
ATOM 1338 C CA . LYS A 1 171 ? -0.905 -13.345 8.036 1.00 95.38 171 LYS A CA 1
ATOM 1339 C C . LYS A 1 171 ? -1.087 -13.969 6.652 1.00 95.38 171 LYS A C 1
ATOM 1341 O O . LYS A 1 171 ? -0.209 -13.802 5.810 1.00 95.38 171 LYS A O 1
ATOM 1346 N N . TYR A 1 172 ? -2.183 -14.697 6.436 1.00 95.62 172 TYR A N 1
ATOM 1347 C CA . TYR A 1 172 ? -2.453 -15.347 5.156 1.00 95.62 172 TYR A CA 1
ATOM 1348 C C . TYR A 1 172 ? -2.758 -14.307 4.078 1.00 95.62 172 TYR A C 1
ATOM 1350 O O . TYR A 1 172 ? -2.127 -14.313 3.031 1.00 95.62 172 TYR A O 1
ATOM 1358 N N . GLU A 1 173 ? -3.637 -13.357 4.375 1.00 95.50 173 GLU A N 1
ATOM 1359 C CA . GLU A 1 173 ? -4.049 -12.290 3.466 1.00 95.50 173 GLU A CA 1
ATOM 1360 C C . GLU A 1 173 ? -2.877 -11.347 3.138 1.00 95.50 173 GLU A C 1
ATOM 1362 O O . GLU A 1 173 ? -2.706 -10.914 2.000 1.00 95.50 173 GLU A O 1
ATOM 1367 N N . ILE A 1 174 ? -1.990 -11.092 4.109 1.00 94.44 174 ILE A N 1
ATOM 1368 C CA . ILE A 1 174 ? -0.726 -10.384 3.850 1.00 94.44 174 ILE A CA 1
ATOM 1369 C C . ILE A 1 174 ? 0.156 -11.181 2.884 1.00 94.44 174 ILE A C 1
ATOM 1371 O O . ILE A 1 174 ? 0.724 -10.608 1.954 1.00 94.44 174 ILE A O 1
ATOM 1375 N N . ALA A 1 175 ? 0.303 -12.489 3.107 1.00 93.06 175 ALA A N 1
ATOM 1376 C CA . ALA A 1 175 ? 1.116 -13.338 2.244 1.00 93.06 175 ALA A CA 1
ATOM 1377 C C . ALA A 1 175 ? 0.535 -13.423 0.825 1.00 93.06 175 ALA A C 1
ATOM 1379 O O . ALA A 1 175 ? 1.289 -13.328 -0.140 1.00 93.06 175 ALA A O 1
ATOM 1380 N N . GLU A 1 176 ? -0.784 -13.528 0.690 1.00 91.44 176 GLU A N 1
ATOM 1381 C CA . GLU A 1 176 ? -1.488 -13.503 -0.592 1.00 91.44 176 GLU A CA 1
ATOM 1382 C C . GLU A 1 176 ? -1.194 -12.207 -1.360 1.00 91.44 176 GLU A C 1
ATOM 1384 O O . GLU A 1 176 ? -0.752 -12.259 -2.510 1.00 91.44 176 GLU A O 1
ATOM 1389 N N . ASN A 1 177 ? -1.281 -11.050 -0.694 1.00 90.69 177 ASN A N 1
ATOM 1390 C CA . ASN A 1 177 ? -0.922 -9.766 -1.301 1.00 90.69 177 ASN A CA 1
ATOM 1391 C C . ASN A 1 177 ? 0.547 -9.691 -1.745 1.00 90.69 177 ASN A C 1
ATOM 1393 O O . ASN A 1 177 ? 0.841 -9.140 -2.809 1.00 90.69 177 ASN A O 1
ATOM 1397 N N . CYS A 1 178 ? 1.483 -10.278 -0.989 1.00 89.19 178 CYS A N 1
ATOM 1398 C CA . CYS A 1 178 ? 2.880 -10.381 -1.423 1.00 89.19 178 CYS A CA 1
ATOM 1399 C C . CYS A 1 178 ? 3.00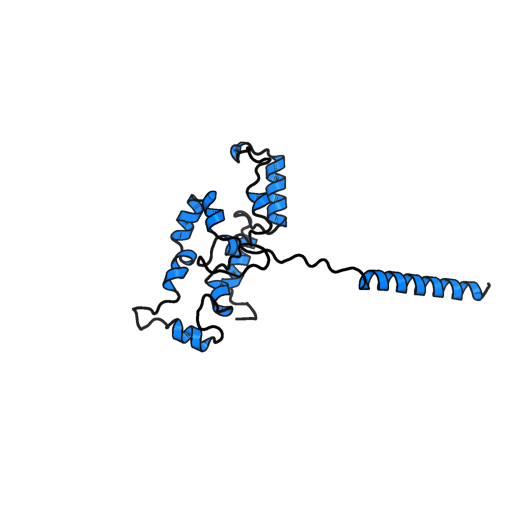7 -11.166 -2.740 1.00 89.19 178 CYS A C 1
ATOM 1401 O O . CYS A 1 178 ? 3.808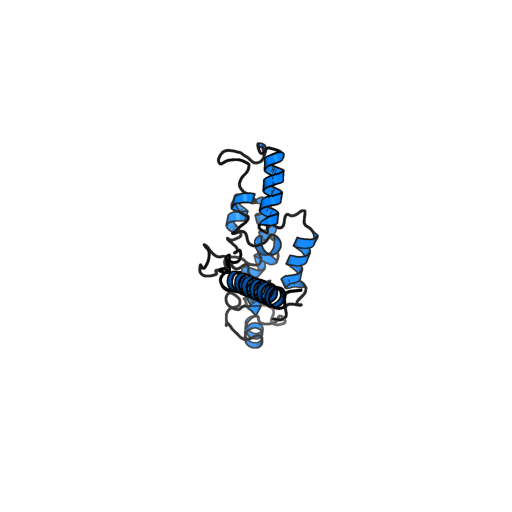 -10.806 -3.612 1.00 89.19 178 CYS A O 1
ATOM 1403 N N . MET A 1 179 ? 2.213 -12.226 -2.909 1.00 90.06 179 MET A N 1
ATOM 1404 C CA . MET A 1 179 ? 2.283 -13.108 -4.075 1.00 90.06 179 MET A CA 1
ATOM 1405 C C . MET A 1 179 ? 1.715 -12.490 -5.352 1.00 90.06 179 MET A C 1
ATOM 1407 O O . MET A 1 179 ? 2.144 -12.893 -6.434 1.00 90.06 179 MET A O 1
ATOM 1411 N N . THR A 1 180 ? 0.897 -11.438 -5.261 1.00 85.50 180 THR A N 1
ATOM 1412 C CA . THR A 1 180 ? 0.490 -10.623 -6.422 1.00 85.50 180 THR A CA 1
ATOM 1413 C C . THR A 1 180 ? 1.693 -10.120 -7.229 1.00 85.50 180 THR A C 1
ATOM 1415 O O . THR A 1 180 ? 1.618 -9.999 -8.451 1.00 85.50 180 THR A O 1
ATOM 1418 N N . CYS A 1 181 ? 2.824 -9.872 -6.558 1.00 88.25 181 CYS A N 1
ATOM 1419 C CA . CYS A 1 181 ? 4.063 -9.413 -7.191 1.00 88.25 181 CYS A CA 1
ATOM 1420 C C . CYS A 1 181 ? 5.167 -10.478 -7.198 1.00 88.25 181 CYS A C 1
ATOM 1422 O O . CYS A 1 181 ? 5.934 -10.566 -8.155 1.00 88.25 181 CYS A O 1
ATOM 1424 N N . HIS A 1 182 ? 5.271 -11.280 -6.134 1.00 89.19 182 HIS A N 1
ATOM 1425 C CA . HIS A 1 182 ? 6.365 -12.239 -5.946 1.00 89.19 182 HIS A CA 1
ATOM 1426 C C . HIS A 1 182 ? 6.059 -13.656 -6.442 1.00 89.19 182 HIS A C 1
ATOM 1428 O O . HIS A 1 182 ? 6.980 -14.459 -6.564 1.00 89.19 182 HIS A O 1
ATOM 1434 N N . GLY A 1 183 ? 4.800 -13.961 -6.763 1.00 83.19 183 GLY A N 1
ATOM 1435 C CA . GLY A 1 183 ? 4.413 -15.221 -7.395 1.00 83.19 183 GLY A CA 1
ATOM 1436 C C . GLY A 1 183 ? 4.561 -15.222 -8.914 1.00 83.19 183 GLY A C 1
ATOM 1437 O O . GLY A 1 183 ? 4.636 -16.295 -9.499 1.00 83.19 183 GLY A O 1
ATOM 1438 N N . LEU A 1 184 ? 4.597 -14.038 -9.546 1.00 70.12 184 LEU A N 1
ATOM 1439 C CA . LEU A 1 184 ? 4.668 -13.835 -11.005 1.00 70.12 184 LEU A CA 1
ATOM 1440 C C . LEU A 1 184 ? 3.654 -14.658 -11.831 1.00 70.12 184 LEU A C 1
ATOM 1442 O O . LEU A 1 184 ? 3.834 -14.829 -13.029 1.00 70.12 184 LEU A O 1
ATOM 1446 N N . ALA A 1 185 ? 2.558 -15.118 -11.224 1.00 67.69 185 ALA A N 1
ATOM 1447 C CA . ALA A 1 185 ? 1.492 -15.864 -11.897 1.00 67.69 185 ALA A CA 1
ATOM 1448 C C . ALA A 1 185 ? 0.406 -14.947 -12.494 1.00 67.69 185 ALA A C 1
ATOM 1450 O O . ALA A 1 185 ? -0.699 -15.400 -12.790 1.00 67.69 185 ALA A O 1
ATOM 1451 N N . ASN A 1 186 ? 0.677 -13.643 -12.619 1.00 66.62 186 ASN A N 1
ATOM 1452 C CA . ASN A 1 186 ? -0.292 -12.710 -13.179 1.00 66.62 186 ASN A CA 1
ATOM 1453 C C . ASN A 1 186 ? -0.433 -12.990 -14.685 1.00 66.62 186 ASN A C 1
ATOM 1455 O O . ASN A 1 186 ? 0.562 -12.865 -15.387 1.00 66.62 186 ASN A O 1
ATOM 1459 N N . PRO A 1 187 ? -1.634 -13.298 -15.207 1.00 68.50 187 PRO A N 1
ATOM 1460 C CA . PRO A 1 187 ? -1.821 -13.635 -16.621 1.00 68.50 187 PRO A CA 1
ATOM 1461 C C . PRO A 1 187 ? -1.511 -12.477 -17.586 1.00 68.50 187 PRO A C 1
ATOM 1463 O O . PRO A 1 187 ? -1.484 -12.678 -18.797 1.00 68.50 187 PRO A O 1
ATOM 1466 N N . LYS A 1 188 ? -1.328 -11.255 -17.067 1.00 62.16 188 LYS A N 1
ATOM 1467 C CA . LYS A 1 188 ? -0.905 -10.071 -17.825 1.00 62.16 188 LYS A CA 1
ATOM 1468 C C . LYS A 1 188 ? 0.619 -9.857 -17.841 1.00 62.16 188 LYS A C 1
ATOM 1470 O O . LYS A 1 188 ? 1.066 -8.895 -18.469 1.00 62.16 188 LYS A O 1
ATOM 1475 N N . LEU A 1 189 ? 1.387 -10.665 -17.106 1.00 63.97 189 LEU A N 1
ATOM 1476 C CA . LEU A 1 189 ? 2.855 -10.675 -17.088 1.00 63.97 189 LEU A CA 1
ATOM 1477 C C . LEU A 1 189 ? 3.378 -11.890 -17.858 1.00 63.97 189 LEU A C 1
ATOM 1479 O O . LEU A 1 189 ? 4.433 -11.723 -18.506 1.00 63.97 189 LEU A O 1
#

Sequence (189 aa):
MNPNQGYLKLNYVCALSLLVIAAFIFSPAKVFAEPFVKGAKLCEECHEAEFKIWEKTKHFQSFRKVHREPKDATKPSPKKILAAVGGQKRMKRNETCYLCHYTLEQKAEGAKLSVKSGTSCESCHGASSDWLAAHDNYGGKDVKREQETASHKEKRISDSKAAGLIWPVMKYEIAENCMTCHGLANPKL

Foldseek 3Di:
DDPVVVVVVVVVVVVVVVVVVVVVVPPDPPDDFDFFAADQVVVCVPPVVVVVVVCPDCQFVCLPPVQDQDPDPVDDHNQVVDVVVDDDSGLQPRCVNQQQFFRWGANDGPHDTDGPGTCHDCLQFNRPRQLVVLQPDQPDDPADVVRRDPVSVVVSVVRSVVSRTDDPVNVVSSVVSVCSHVVPPPPVD